Protein AF-A0A2V8NBS6-F1 (afdb_monomer)

Mean predicted aligned error: 16.45 Å

Sequence (210 aa):
MFTAIVREFLFSLNLETSTLIRLASQAAKQGSPLARQHFLIRKRGTYMRTLKVAALLFILCLLPSSVLANPDQQTNQASLHLVQKVYLEELGTSPEAARFRLLLEEKLTQKGFTVIDKPEKADAILSGALSVTPAGIYGGATDIGVTVQLKTPAGERVWSGNFAGQTYKIGLIASLKYTDAVEYRANDLAKRLRADWEKSARAAGVKINK

Radius of gyration: 29.84 Å; Cα contacts (8 Å, |Δi|>4): 230; chains: 1; bounding box: 49×70×74 Å

Nearest PDB structures (foldseek):
  4f54-assembly1_A  TM=5.173E-01  e=1.018E-03  Bacteroides thetaiotaomicron VPI-5482
  9fsm-assembly1_A  TM=4.252E-01  e=3.836E-03  Klebsiella pneumoniae
  8vep-assembly1_A  TM=4.407E-01  e=1.331E+00  Neisseria gonorrhoeae
  6rw9-assembly1_A  TM=3.889E-01  e=2.916E+00  Morganella morganii subsp. morganii
  7rcz-assembly1_B  TM=3.643E-01  e=5.660E+00  Clostridioides difficile R20291

Foldseek 3Di:
DVVVVVVVVVVVVVVVVVVVVVVVVVVVVPDDPVVVVVVVVVVPPVVVVVVVVVVVVVVVVPPPPPPPVPPDDLDALLCLLVFQEEEEDQQDDDPLSVVLSVLLCVLLVVLRHHYDPDLVPGQKYKYWHKDFDFPPPPTATQWIWIWIFIAGPVGHTNDIDTDTDGPDPPDPPSPPDPPRNSNVVSNVVSVVSSVSSVVSCVVVVHDDDD

Structure (mmCIF, N/CA/C/O backbone):
data_AF-A0A2V8NBS6-F1
#
_entry.id   AF-A0A2V8NBS6-F1
#
loop_
_atom_site.group_PDB
_atom_site.id
_atom_site.type_symbol
_atom_site.label_atom_id
_atom_site.label_alt_id
_atom_site.label_comp_id
_atom_site.label_asym_id
_atom_site.label_entity_id
_atom_site.label_seq_id
_atom_site.pdbx_PDB_ins_code
_atom_site.Cartn_x
_atom_site.Cartn_y
_atom_site.Cartn_z
_atom_site.occupancy
_atom_site.B_iso_or_equiv
_atom_site.auth_seq_id
_atom_site.auth_comp_id
_atom_site.auth_asym_id
_atom_site.auth_atom_id
_atom_site.pdbx_PDB_model_num
ATOM 1 N N . MET A 1 1 ? 6.455 29.972 -8.608 1.00 50.44 1 MET A N 1
ATOM 2 C CA . MET A 1 1 ? 7.302 29.379 -9.671 1.00 50.44 1 MET A CA 1
ATOM 3 C C . MET A 1 1 ? 7.034 30.003 -11.045 1.00 50.44 1 MET A C 1
ATOM 5 O O . MET A 1 1 ? 7.990 30.339 -11.726 1.00 50.44 1 MET A O 1
ATOM 9 N N . PHE A 1 2 ? 5.773 30.265 -11.418 1.00 37.31 2 PHE A N 1
ATOM 10 C CA . PHE A 1 2 ? 5.403 30.933 -12.683 1.00 37.31 2 PHE A CA 1
ATOM 11 C C . PHE A 1 2 ? 6.014 32.337 -12.889 1.00 37.31 2 PHE A C 1
ATOM 13 O O . PHE A 1 2 ? 6.364 32.708 -14.003 1.00 37.31 2 PHE A O 1
ATOM 20 N N . THR A 1 3 ? 6.221 33.105 -11.817 1.00 47.66 3 THR A N 1
ATOM 21 C CA . THR A 1 3 ? 6.798 34.461 -11.875 1.00 47.66 3 THR A CA 1
ATOM 22 C C . THR A 1 3 ? 8.278 34.500 -12.267 1.00 47.66 3 THR A C 1
ATOM 24 O O . THR A 1 3 ? 8.725 35.490 -12.838 1.00 47.66 3 THR A O 1
ATOM 27 N N . ALA A 1 4 ? 9.038 33.431 -12.007 1.00 51.59 4 ALA A N 1
ATOM 28 C CA . ALA A 1 4 ? 10.454 33.362 -12.374 1.00 51.59 4 ALA A CA 1
ATOM 29 C C . ALA A 1 4 ? 10.636 33.107 -13.879 1.00 51.59 4 ALA A C 1
ATOM 31 O O . ALA A 1 4 ? 11.441 33.773 -14.524 1.00 51.59 4 ALA A O 1
ATOM 32 N N . ILE A 1 5 ? 9.814 32.220 -14.449 1.00 53.47 5 ILE A N 1
ATOM 33 C CA . ILE A 1 5 ? 9.867 31.850 -15.872 1.00 53.47 5 ILE A CA 1
ATOM 34 C C . ILE A 1 5 ? 9.447 33.032 -16.758 1.00 53.47 5 ILE A C 1
ATOM 36 O O . ILE A 1 5 ? 10.097 33.323 -17.758 1.00 53.47 5 ILE A O 1
ATOM 40 N N . VAL A 1 6 ? 8.414 33.783 -16.357 1.00 52.94 6 VAL A N 1
ATOM 41 C CA . VAL A 1 6 ? 7.978 34.985 -17.092 1.00 52.94 6 VAL A CA 1
ATOM 42 C C . VAL A 1 6 ? 9.045 36.086 -17.049 1.00 52.94 6 VAL A C 1
ATOM 44 O O . VAL A 1 6 ? 9.247 36.786 -18.040 1.00 52.94 6 VAL A O 1
ATOM 47 N N . ARG A 1 7 ? 9.775 36.220 -15.933 1.00 56.38 7 ARG A N 1
ATOM 48 C CA . ARG A 1 7 ? 10.846 37.215 -15.798 1.00 56.38 7 ARG A CA 1
ATOM 49 C C . ARG A 1 7 ? 12.048 36.889 -16.684 1.00 56.38 7 ARG A C 1
ATOM 51 O O . ARG A 1 7 ? 12.572 37.802 -17.313 1.00 56.38 7 ARG A O 1
ATOM 58 N N . GLU A 1 8 ? 12.451 35.622 -16.777 1.00 53.06 8 GLU A N 1
ATOM 59 C CA . GLU A 1 8 ? 13.535 35.220 -17.684 1.00 53.06 8 GLU A CA 1
ATOM 60 C C . GLU A 1 8 ? 13.149 35.362 -19.157 1.00 53.06 8 GLU A C 1
ATOM 62 O O . GLU A 1 8 ? 13.945 35.860 -19.953 1.00 53.06 8 GLU A O 1
ATOM 67 N N . PHE A 1 9 ? 11.909 35.026 -19.518 1.00 54.88 9 PHE A N 1
ATOM 68 C CA . PHE A 1 9 ? 11.444 35.163 -20.897 1.00 54.88 9 PHE A CA 1
ATOM 69 C C . PHE A 1 9 ? 11.385 36.635 -21.342 1.00 54.88 9 PHE A C 1
ATOM 71 O O . PHE A 1 9 ? 11.829 36.982 -22.437 1.00 54.88 9 PHE A O 1
ATOM 78 N N . LEU A 1 10 ? 10.919 37.531 -20.461 1.00 52.62 10 LEU A N 1
ATOM 79 C CA . LEU A 1 10 ? 10.930 38.977 -20.710 1.00 52.62 10 LEU A CA 1
ATOM 80 C C . LEU A 1 10 ? 12.351 39.557 -20.757 1.00 52.62 10 LEU A C 1
ATOM 82 O O . LEU A 1 10 ? 12.602 40.486 -21.523 1.00 52.62 10 LEU A O 1
ATOM 86 N N . PHE A 1 11 ? 13.289 39.011 -19.978 1.00 57.34 11 PHE A N 1
ATOM 87 C CA . PHE A 1 11 ? 14.689 39.439 -20.009 1.00 57.34 11 PHE A CA 1
ATOM 88 C C . PHE A 1 11 ? 15.381 39.016 -21.314 1.00 57.34 11 PHE A C 1
ATOM 90 O O . PHE A 1 11 ? 16.085 39.820 -21.923 1.00 57.34 11 PHE A O 1
ATOM 97 N N . SER A 1 12 ? 15.109 37.798 -21.793 1.00 50.69 12 SER A N 1
ATOM 98 C CA . SER A 1 12 ? 15.654 37.271 -23.049 1.00 50.69 12 SER A CA 1
ATOM 99 C C . SER A 1 12 ? 15.164 38.062 -24.276 1.00 50.69 12 SER A C 1
ATOM 101 O O . SER A 1 12 ? 15.966 38.480 -25.112 1.00 50.69 12 SER A O 1
ATOM 103 N N . LEU A 1 13 ? 13.873 38.420 -24.318 1.00 51.25 13 LEU A N 1
ATOM 104 C CA . LEU A 1 13 ? 13.296 39.263 -25.380 1.00 51.25 13 LEU A CA 1
ATOM 105 C C . LEU A 1 13 ? 13.883 40.690 -25.425 1.00 51.25 13 LEU A C 1
ATOM 107 O O . LEU A 1 13 ? 13.990 41.300 -26.495 1.00 51.25 13 LEU A O 1
ATOM 111 N N . ASN A 1 14 ? 14.281 41.239 -24.275 1.00 49.88 14 ASN A N 1
ATOM 112 C CA . ASN A 1 14 ? 14.877 42.577 -24.193 1.00 49.88 14 ASN A CA 1
ATOM 113 C C . ASN A 1 14 ? 16.347 42.599 -24.677 1.00 49.88 14 ASN A C 1
ATOM 115 O O . ASN A 1 14 ? 16.845 43.610 -25.176 1.00 49.88 14 ASN A O 1
ATOM 119 N N . LEU A 1 15 ? 17.049 41.465 -24.580 1.00 51.81 15 LEU A N 1
ATOM 120 C CA . LEU A 1 15 ? 18.432 41.311 -25.047 1.00 51.81 15 LEU A CA 1
ATOM 121 C C . LEU A 1 15 ? 18.536 41.175 -26.577 1.00 51.81 15 LEU A C 1
ATOM 123 O O . LEU A 1 15 ? 19.420 41.789 -27.185 1.00 51.81 15 LEU A O 1
ATOM 127 N N . GLU A 1 16 ? 17.615 40.449 -27.216 1.00 53.03 16 GLU A N 1
ATOM 128 C CA . GLU A 1 16 ? 17.590 40.307 -28.684 1.00 53.03 16 GLU A CA 1
ATOM 129 C C . GLU A 1 16 ? 17.205 41.614 -29.395 1.00 53.03 16 GLU A C 1
ATOM 131 O O . GLU A 1 16 ? 17.744 41.963 -30.448 1.00 53.03 16 GLU A O 1
ATOM 136 N N . THR A 1 17 ? 16.311 42.402 -28.797 1.00 53.53 17 THR A N 1
ATOM 137 C CA . THR A 1 17 ? 15.903 43.695 -29.365 1.00 53.53 17 THR A CA 1
ATOM 138 C C . THR A 1 17 ? 17.026 44.735 -29.299 1.00 53.53 17 THR A C 1
ATOM 140 O O . THR A 1 17 ? 17.233 45.478 -30.259 1.00 53.53 17 THR A O 1
ATOM 143 N N . SER A 1 18 ? 17.824 44.739 -28.228 1.00 55.28 18 SER A N 1
ATOM 144 C CA . SER A 1 18 ? 18.987 45.628 -28.064 1.00 55.28 18 SER A CA 1
ATOM 145 C C . SER A 1 18 ? 20.100 45.372 -29.095 1.00 55.28 18 SER A C 1
ATOM 147 O O . SER A 1 18 ? 20.674 46.312 -29.659 1.00 55.28 18 SER A O 1
ATOM 149 N N . THR A 1 19 ? 20.379 44.104 -29.405 1.00 57.97 19 THR A N 1
ATOM 150 C CA . THR A 1 19 ? 21.424 43.715 -30.371 1.00 57.97 19 THR A CA 1
ATOM 151 C C . THR A 1 19 ? 21.016 44.006 -31.814 1.00 57.97 19 THR A C 1
ATOM 153 O O . THR A 1 19 ? 21.819 44.551 -32.577 1.00 57.97 19 THR A O 1
ATOM 156 N N . LEU A 1 20 ? 19.751 43.769 -32.174 1.00 56.09 20 LEU A N 1
ATOM 157 C CA . LEU A 1 20 ? 19.222 44.118 -33.496 1.00 56.09 20 LEU A CA 1
ATOM 158 C C . LEU A 1 20 ? 19.184 45.637 -33.741 1.00 56.09 20 LEU A C 1
ATOM 160 O O . LEU A 1 20 ? 19.457 46.086 -34.856 1.00 56.09 20 LEU A O 1
ATOM 164 N N . ILE A 1 21 ? 18.927 46.445 -32.706 1.00 61.03 21 ILE A N 1
ATOM 165 C CA . ILE A 1 21 ? 18.972 47.915 -32.805 1.00 61.03 21 ILE A CA 1
ATOM 166 C C . ILE A 1 21 ? 20.412 48.416 -32.998 1.00 61.03 21 ILE A C 1
ATOM 168 O O . ILE A 1 21 ? 20.642 49.325 -33.801 1.00 61.03 21 ILE A O 1
ATOM 172 N N . ARG A 1 22 ? 21.400 47.814 -32.320 1.00 61.47 22 ARG A N 1
ATOM 173 C CA . ARG A 1 22 ? 22.818 48.185 -32.486 1.00 61.47 22 ARG A CA 1
ATOM 174 C C . ARG A 1 22 ? 23.356 47.829 -33.873 1.00 61.47 22 ARG A C 1
ATOM 176 O O . ARG A 1 22 ? 24.010 48.673 -34.482 1.00 61.47 22 ARG A O 1
ATOM 183 N N . LEU A 1 23 ? 23.006 46.660 -34.412 1.00 58.22 23 LEU A N 1
ATOM 184 C CA . LEU A 1 23 ? 23.399 46.253 -35.768 1.00 58.22 23 LEU A CA 1
ATOM 185 C C . LEU A 1 23 ? 22.739 47.122 -36.854 1.00 58.22 23 LEU A C 1
ATOM 187 O O . LEU A 1 23 ? 23.404 47.532 -37.806 1.00 58.22 23 LEU A O 1
ATOM 191 N N . ALA A 1 24 ? 21.466 47.494 -36.684 1.00 57.56 24 ALA A N 1
ATOM 192 C CA . ALA A 1 24 ? 20.777 48.395 -37.611 1.00 57.56 24 ALA A CA 1
ATOM 193 C C . ALA A 1 24 ? 21.323 49.839 -37.565 1.00 57.56 24 ALA A C 1
ATOM 195 O O . ALA A 1 24 ? 21.396 50.509 -38.596 1.00 57.56 24 ALA A O 1
ATOM 196 N N . SER A 1 25 ? 21.752 50.311 -36.388 1.00 61.91 25 SER A N 1
ATOM 197 C CA . SER A 1 25 ? 22.396 51.623 -36.208 1.00 61.91 25 SER A CA 1
ATOM 198 C C . SER A 1 25 ? 23.781 51.691 -36.866 1.00 61.91 25 SER A C 1
ATOM 200 O O . SER A 1 25 ? 24.144 52.710 -37.459 1.00 61.91 25 SER A O 1
ATOM 202 N N . GLN A 1 26 ? 24.537 50.588 -36.838 1.00 60.69 26 GLN A N 1
ATOM 203 C CA . GLN A 1 26 ? 25.851 50.498 -37.480 1.00 60.69 26 GLN A CA 1
ATOM 204 C C . GLN A 1 26 ? 25.753 50.478 -39.014 1.00 60.69 26 GLN A C 1
ATOM 206 O O . GLN A 1 26 ? 26.532 51.158 -39.680 1.00 60.69 26 GLN A O 1
ATOM 211 N N . ALA A 1 27 ? 24.745 49.799 -39.572 1.00 55.88 27 ALA A N 1
ATOM 212 C CA . ALA A 1 27 ? 24.491 49.775 -41.014 1.00 55.88 27 ALA A CA 1
ATOM 213 C C . ALA A 1 27 ? 24.004 51.130 -41.575 1.00 55.88 27 ALA A C 1
ATOM 215 O O . ALA A 1 27 ? 24.273 51.455 -42.727 1.00 55.88 27 ALA A O 1
ATOM 216 N N . ALA A 1 28 ? 23.337 51.965 -40.768 1.00 56.31 28 ALA A N 1
ATOM 217 C CA . ALA A 1 28 ? 22.847 53.280 -41.198 1.00 56.31 28 ALA A CA 1
ATOM 218 C C . ALA A 1 28 ? 23.945 54.362 -41.312 1.00 56.31 28 ALA A C 1
ATOM 220 O O . ALA A 1 28 ? 23.705 55.406 -41.925 1.00 56.31 28 ALA A O 1
ATOM 221 N N . LYS A 1 29 ? 25.137 54.129 -40.737 1.00 58.22 29 LYS A N 1
ATOM 222 C CA . LYS A 1 29 ? 26.298 55.035 -40.832 1.00 58.22 29 LYS A CA 1
ATOM 223 C C . LYS A 1 29 ? 27.130 54.845 -42.105 1.00 58.22 29 LYS A C 1
ATOM 225 O O . LYS A 1 29 ? 27.891 55.744 -42.448 1.00 58.22 29 LYS A O 1
ATOM 230 N N . GLN A 1 30 ? 26.975 53.730 -42.821 1.00 58.09 30 GLN A N 1
ATOM 231 C CA . GLN A 1 30 ? 27.615 53.504 -44.120 1.00 58.09 30 GLN A CA 1
ATOM 232 C C . GLN A 1 30 ? 26.590 53.747 -45.229 1.00 58.09 30 GLN A C 1
ATOM 234 O O . GLN A 1 30 ? 25.713 52.935 -45.509 1.00 58.09 30 GLN A O 1
ATOM 239 N N . GLY A 1 31 ? 26.650 54.951 -45.792 1.00 56.19 31 GLY A N 1
ATOM 240 C CA . GLY A 1 31 ? 25.662 55.466 -46.724 1.00 56.19 31 GLY A CA 1
ATOM 241 C C . GLY A 1 31 ? 25.557 54.668 -48.023 1.00 56.19 31 GLY A C 1
ATOM 242 O O . GLY A 1 31 ? 26.515 54.541 -48.775 1.00 56.19 31 GLY A O 1
ATOM 243 N N . SER A 1 32 ? 24.329 54.269 -48.350 1.00 57.91 32 SER A N 1
ATOM 244 C CA . SER A 1 32 ? 23.838 54.342 -49.724 1.00 57.91 32 SER A CA 1
ATOM 245 C C . SER A 1 32 ? 22.407 54.913 -49.711 1.00 57.91 32 SER A C 1
ATOM 247 O O . SER A 1 32 ? 21.565 54.468 -48.923 1.00 57.91 32 SER A O 1
ATOM 249 N N . PRO A 1 33 ? 22.098 55.933 -50.533 1.00 56.72 33 PRO A N 1
ATOM 250 C CA . PRO A 1 33 ? 20.781 56.582 -50.551 1.00 56.72 33 PRO A CA 1
ATOM 251 C C . PRO A 1 33 ? 19.648 55.650 -51.022 1.00 56.72 33 PRO A C 1
ATOM 253 O O . PRO A 1 33 ? 18.485 55.891 -50.703 1.00 56.72 33 PRO A O 1
ATOM 256 N N . LEU A 1 34 ? 19.985 54.538 -51.685 1.00 53.38 34 LEU A N 1
ATOM 257 C CA . LEU A 1 34 ? 19.046 53.507 -52.142 1.00 53.38 34 LEU A CA 1
ATOM 258 C C . LEU A 1 34 ? 18.542 52.588 -51.009 1.00 53.38 34 LEU A C 1
ATOM 260 O O . LEU A 1 34 ? 17.417 52.095 -51.072 1.00 53.38 34 LEU A O 1
ATOM 264 N N . ALA A 1 35 ? 19.302 52.421 -49.919 1.00 52.53 35 ALA A N 1
ATOM 265 C CA . ALA A 1 35 ? 18.889 51.602 -48.773 1.00 52.53 35 ALA A CA 1
ATOM 266 C C . ALA A 1 35 ? 17.859 52.295 -47.855 1.00 52.53 35 ALA A C 1
ATOM 268 O O . ALA A 1 35 ? 17.144 51.634 -47.098 1.00 52.53 35 ALA A O 1
ATOM 269 N N . ARG A 1 36 ? 17.733 53.630 -47.931 1.00 51.88 36 ARG A N 1
ATOM 270 C CA . ARG A 1 36 ? 16.794 54.400 -47.093 1.00 51.88 36 ARG A CA 1
ATOM 271 C C . ARG A 1 36 ? 15.327 54.226 -47.500 1.00 51.88 36 ARG A C 1
ATOM 273 O O . ARG A 1 36 ? 14.468 54.262 -46.621 1.00 51.88 36 ARG A O 1
ATOM 280 N N . GLN A 1 37 ? 15.018 53.994 -48.779 1.00 51.62 37 GLN A N 1
ATOM 281 C CA . GLN A 1 37 ? 13.622 53.849 -49.224 1.00 51.62 37 GLN A CA 1
ATOM 282 C C . GLN A 1 37 ? 13.010 52.482 -48.874 1.00 51.62 37 GLN A C 1
ATOM 284 O O . GLN A 1 37 ? 11.842 52.419 -48.487 1.00 51.62 37 GLN A O 1
ATOM 289 N N . HIS A 1 38 ? 13.793 51.398 -48.882 1.00 48.91 38 HIS A N 1
ATOM 290 C CA . HIS A 1 38 ? 13.295 50.065 -48.506 1.00 48.91 38 HIS A CA 1
ATOM 291 C C . HIS A 1 38 ? 13.009 49.905 -47.001 1.00 48.91 38 HIS A C 1
ATOM 293 O O . HIS A 1 38 ? 12.218 49.045 -46.607 1.00 48.91 38 HIS A O 1
ATOM 299 N N . PHE A 1 39 ? 13.600 50.743 -46.142 1.00 51.59 39 PHE A N 1
ATOM 300 C CA . PHE A 1 39 ? 13.412 50.645 -44.692 1.00 51.59 39 PHE A CA 1
ATOM 301 C C . PHE A 1 39 ? 12.053 51.185 -44.210 1.00 51.59 39 PHE A C 1
ATOM 303 O O . PHE A 1 39 ? 11.496 50.679 -43.235 1.00 51.59 39 PHE A O 1
ATOM 310 N N . LEU A 1 40 ? 11.471 52.173 -44.897 1.00 48.09 40 LEU A N 1
ATOM 311 C CA . LEU A 1 40 ? 10.204 52.780 -44.464 1.00 48.09 40 LEU A CA 1
ATOM 312 C C . LEU A 1 40 ? 8.967 51.950 -44.848 1.00 48.09 40 LEU A C 1
ATOM 314 O O . LEU A 1 40 ? 7.967 51.987 -44.132 1.00 48.09 40 LEU A O 1
ATOM 318 N N . ILE A 1 41 ? 9.044 51.126 -45.898 1.00 50.41 41 ILE A N 1
ATOM 319 C CA . ILE A 1 41 ? 7.925 50.271 -46.340 1.00 50.41 41 ILE A CA 1
ATOM 320 C C . ILE A 1 41 ? 7.720 49.068 -45.397 1.00 50.41 41 ILE A C 1
ATOM 322 O O . ILE A 1 41 ? 6.595 48.608 -45.199 1.00 50.41 41 ILE A O 1
ATOM 326 N N . ARG A 1 42 ? 8.771 48.599 -44.710 1.00 46.19 42 ARG A N 1
ATOM 327 C CA . ARG A 1 42 ? 8.689 47.437 -43.802 1.00 46.19 42 ARG A CA 1
ATOM 328 C C . ARG A 1 42 ? 8.104 47.754 -42.416 1.00 46.19 42 ARG A C 1
ATOM 330 O O . ARG A 1 42 ? 7.843 46.835 -41.645 1.00 46.19 42 ARG A O 1
ATOM 337 N N . LYS A 1 43 ? 7.856 49.027 -42.080 1.00 45.12 43 LYS A N 1
ATOM 338 C CA . LYS A 1 43 ? 7.388 49.430 -40.736 1.00 45.12 43 LYS A CA 1
ATOM 339 C C . LYS A 1 43 ? 5.880 49.271 -40.494 1.00 45.12 43 LYS A C 1
ATOM 341 O O . LYS A 1 43 ? 5.464 49.269 -39.340 1.00 45.12 43 LYS A O 1
ATOM 346 N N . ARG A 1 44 ? 5.054 49.096 -41.536 1.00 47.31 44 ARG A N 1
ATOM 347 C CA . ARG A 1 44 ? 3.589 48.945 -41.382 1.00 47.31 44 ARG A CA 1
ATOM 348 C C . ARG A 1 44 ? 3.116 47.509 -41.116 1.00 47.31 44 ARG A C 1
ATOM 350 O O . ARG A 1 44 ? 2.066 47.330 -40.511 1.00 47.31 44 ARG A O 1
ATOM 357 N N . GLY A 1 45 ? 3.890 46.489 -41.494 1.00 45.69 45 GLY A N 1
ATOM 358 C CA . GLY A 1 45 ? 3.492 45.082 -41.317 1.00 45.69 45 GLY A CA 1
ATOM 359 C C . GLY A 1 45 ? 3.699 44.529 -39.901 1.00 45.69 45 GLY A C 1
ATOM 360 O O . GLY A 1 45 ? 2.972 43.636 -39.468 1.00 45.69 45 GLY A O 1
ATOM 361 N N . THR A 1 46 ? 4.672 45.060 -39.158 1.00 49.19 46 THR A N 1
ATOM 362 C CA . THR A 1 46 ? 5.042 44.535 -37.833 1.00 49.19 46 THR A CA 1
ATOM 363 C C . THR A 1 46 ? 4.085 45.009 -36.739 1.00 49.19 46 THR A C 1
ATOM 365 O O . THR A 1 46 ? 3.763 44.243 -35.835 1.00 49.19 46 THR A O 1
ATOM 368 N N . TYR A 1 47 ? 3.554 46.230 -36.868 1.00 51.56 47 TYR A N 1
ATOM 369 C CA . TYR A 1 47 ? 2.646 46.832 -35.883 1.00 51.56 47 TYR A CA 1
ATOM 370 C C . TYR A 1 47 ? 1.284 46.126 -35.807 1.00 51.56 47 TYR A C 1
ATOM 372 O O . TYR A 1 47 ? 0.709 45.988 -34.733 1.00 51.56 47 TYR A O 1
ATOM 380 N N . MET A 1 48 ? 0.774 45.608 -36.931 1.00 51.25 48 MET A N 1
ATOM 381 C CA . MET A 1 48 ? -0.487 44.852 -36.924 1.00 51.25 48 MET A CA 1
ATOM 382 C C . MET A 1 48 ? -0.326 43.435 -36.358 1.00 51.25 48 MET A C 1
ATOM 384 O O . MET A 1 48 ? -1.303 42.844 -35.903 1.00 51.25 48 MET A O 1
ATOM 388 N N . ARG A 1 49 ? 0.893 42.878 -36.363 1.00 53.78 49 ARG A N 1
ATOM 389 C CA . ARG A 1 49 ? 1.176 41.565 -35.763 1.00 53.78 49 ARG A CA 1
ATOM 390 C C . ARG A 1 49 ? 1.315 41.663 -34.248 1.00 53.78 49 ARG A C 1
ATOM 392 O O . ARG A 1 49 ? 0.760 40.825 -33.547 1.00 53.78 49 ARG A O 1
ATOM 399 N N . THR A 1 50 ? 1.965 42.709 -33.739 1.00 56.66 50 THR A N 1
ATOM 400 C CA . THR A 1 50 ? 2.086 42.932 -32.290 1.00 56.66 50 THR A CA 1
ATOM 401 C C . THR A 1 50 ? 0.742 43.268 -31.643 1.00 56.66 50 THR A C 1
ATOM 403 O O . THR A 1 50 ? 0.457 42.768 -30.557 1.00 56.66 50 THR A O 1
ATOM 406 N N . LEU A 1 51 ? -0.134 44.014 -32.332 1.00 58.34 51 LEU A N 1
ATOM 407 C CA . LEU A 1 51 ? -1.475 44.331 -31.825 1.00 58.34 51 LEU A CA 1
ATOM 408 C C . LEU A 1 51 ? -2.369 43.082 -31.694 1.00 58.34 51 LEU A C 1
ATOM 410 O O . LEU A 1 51 ? -3.083 42.934 -30.705 1.00 58.34 51 LEU A O 1
ATOM 414 N N . LYS A 1 52 ? -2.295 42.152 -32.660 1.00 59.66 52 LYS A N 1
ATOM 415 C CA . LYS A 1 52 ? -3.045 40.883 -32.616 1.00 59.66 52 LYS A CA 1
ATOM 416 C C . LYS A 1 52 ? -2.586 39.977 -31.471 1.00 59.66 52 LYS A C 1
ATOM 418 O O . LYS A 1 52 ? -3.425 39.370 -30.815 1.00 59.66 52 LYS A O 1
ATOM 423 N N . VAL A 1 53 ? -1.280 39.918 -31.201 1.00 65.00 53 VAL A N 1
ATOM 424 C CA . VAL A 1 53 ? -0.723 39.124 -30.090 1.00 65.00 53 VAL A CA 1
ATOM 425 C C . VAL A 1 53 ? -1.117 39.717 -28.733 1.00 65.00 53 VAL A C 1
ATOM 427 O O . VAL A 1 53 ? -1.518 38.976 -27.839 1.00 65.00 53 VAL A O 1
ATOM 430 N N . ALA A 1 54 ? -1.080 41.046 -28.591 1.00 66.75 54 ALA A N 1
ATOM 431 C CA . ALA A 1 54 ? -1.495 41.720 -27.360 1.00 66.75 54 ALA A CA 1
ATOM 432 C C . ALA A 1 54 ? -2.995 41.530 -27.063 1.00 66.75 54 ALA A C 1
ATOM 434 O O . ALA A 1 54 ? -3.363 41.259 -25.922 1.00 66.75 54 ALA A O 1
ATOM 435 N N . ALA A 1 55 ? -3.856 41.601 -28.085 1.00 68.56 55 ALA A N 1
ATOM 436 C CA . ALA A 1 55 ? -5.291 41.361 -27.930 1.00 68.56 55 ALA A CA 1
ATOM 437 C C . ALA A 1 55 ? -5.607 39.909 -27.524 1.00 68.56 55 ALA A C 1
ATOM 439 O O . ALA A 1 55 ? -6.475 39.678 -26.685 1.00 68.56 55 ALA A O 1
ATOM 440 N N . LEU A 1 56 ? -4.875 38.929 -28.066 1.00 67.50 56 LEU A N 1
ATOM 441 C CA . LEU A 1 56 ? -5.076 37.510 -27.755 1.00 67.50 56 LEU A CA 1
ATOM 442 C C . LEU A 1 56 ? -4.646 37.169 -26.316 1.00 67.50 56 LEU A C 1
ATOM 444 O O . LEU A 1 56 ? -5.338 36.421 -25.632 1.00 67.50 56 LEU A O 1
ATOM 448 N N . LEU A 1 57 ? -3.569 37.792 -25.820 1.00 64.50 57 LEU A N 1
ATOM 449 C CA . LEU A 1 57 ? -3.161 37.719 -24.410 1.00 64.50 57 LEU A CA 1
ATOM 450 C C . LEU A 1 57 ? -4.188 38.359 -23.467 1.00 64.50 57 LEU A C 1
ATOM 452 O O . LEU A 1 57 ? -4.454 37.816 -22.399 1.00 64.50 57 LEU A O 1
ATOM 456 N N . PHE A 1 58 ? -4.794 39.482 -23.861 1.00 66.19 58 PHE A N 1
ATOM 457 C CA . PHE A 1 58 ? -5.800 40.159 -23.039 1.00 66.19 58 PHE A CA 1
ATOM 458 C C . PHE A 1 58 ? -7.096 39.342 -22.912 1.00 66.19 58 PHE A C 1
ATOM 460 O O . PHE A 1 58 ? -7.670 39.266 -21.829 1.00 66.19 58 PHE A O 1
ATOM 467 N N . ILE A 1 59 ? -7.518 38.662 -23.986 1.00 65.31 59 ILE A N 1
ATOM 468 C CA . ILE A 1 59 ? -8.671 37.744 -23.966 1.00 65.31 59 ILE A CA 1
ATOM 469 C C . ILE A 1 59 ? -8.381 36.513 -23.089 1.00 65.31 59 ILE A C 1
ATOM 471 O O . ILE A 1 59 ? -9.265 36.063 -22.364 1.00 65.31 59 ILE A O 1
ATOM 475 N N . LEU A 1 60 ? -7.141 36.009 -23.080 1.00 61.03 60 LEU A N 1
ATOM 476 C CA . LEU A 1 60 ? -6.741 34.889 -22.219 1.00 61.03 60 LEU A CA 1
ATOM 477 C C . LEU A 1 60 ? -6.793 35.240 -20.718 1.00 61.03 60 LEU A C 1
ATOM 479 O O . LEU A 1 60 ? -7.059 34.368 -19.897 1.00 61.03 60 LEU A O 1
ATOM 483 N N . CYS A 1 61 ? -6.577 36.512 -20.361 1.00 60.53 61 CYS A N 1
ATOM 484 C CA . CYS A 1 61 ? -6.642 37.005 -18.979 1.00 60.53 61 CYS A CA 1
ATOM 485 C C . CYS A 1 61 ? -8.070 37.252 -18.465 1.00 60.53 61 CYS A C 1
ATOM 487 O O . CYS A 1 61 ? -8.253 37.409 -17.260 1.00 60.53 61 CYS A O 1
ATOM 489 N N . LEU A 1 62 ? -9.069 37.313 -19.353 1.00 56.78 62 LEU A N 1
ATOM 490 C CA . LEU A 1 62 ? -10.479 37.497 -18.985 1.00 56.78 62 LEU A CA 1
ATOM 491 C C . LEU A 1 62 ? -11.229 36.171 -18.813 1.00 56.78 62 LEU A C 1
ATOM 493 O O . LEU A 1 62 ? -12.406 36.184 -18.454 1.00 56.78 62 LEU A O 1
ATOM 497 N N . LEU A 1 63 ? -10.570 35.030 -19.043 1.00 59.59 63 LEU A N 1
ATOM 498 C CA . LEU A 1 63 ? -11.134 33.738 -18.678 1.00 59.59 63 LEU A CA 1
ATOM 499 C C . LEU A 1 63 ? -11.175 33.655 -17.145 1.00 59.59 63 LEU A C 1
ATOM 501 O O . LEU A 1 63 ? -10.123 33.743 -16.507 1.00 59.59 63 LEU A O 1
ATOM 505 N N . PRO A 1 64 ? -12.361 33.508 -16.533 1.00 57.66 64 PRO A N 1
ATOM 506 C CA . PRO A 1 64 ? -12.453 33.343 -15.096 1.00 57.66 64 PRO A CA 1
ATOM 507 C C . PRO A 1 64 ? -11.655 32.098 -14.699 1.00 57.66 64 PRO A C 1
ATOM 509 O O . PRO A 1 64 ? -11.903 31.003 -15.205 1.00 57.66 64 PRO A O 1
ATOM 512 N N . SER A 1 65 ? -10.700 32.263 -13.781 1.00 55.34 65 SER A N 1
ATOM 513 C CA . SER A 1 65 ? -9.928 31.193 -13.128 1.00 55.34 65 SER A CA 1
ATOM 514 C C . SER A 1 65 ? -10.811 30.330 -12.210 1.00 55.34 65 SER A C 1
ATOM 516 O O . SER A 1 65 ? -10.443 30.002 -11.086 1.00 55.34 65 SER A O 1
ATOM 518 N N . SER A 1 66 ? -12.020 30.005 -12.656 1.00 56.44 66 SER A N 1
ATOM 519 C CA . SER A 1 66 ? -13.085 29.373 -11.887 1.00 56.44 66 SER A CA 1
ATOM 520 C C . SER A 1 66 ? -13.194 27.895 -12.220 1.00 56.44 66 SER A C 1
ATOM 522 O O . SER A 1 66 ? -14.285 27.369 -12.371 1.00 56.44 66 SER A O 1
ATOM 524 N N . VAL A 1 67 ? -12.059 27.213 -12.315 1.00 56.06 67 VAL A N 1
ATOM 525 C CA . VAL A 1 67 ? -11.998 25.780 -12.028 1.00 56.06 67 VAL A CA 1
ATOM 526 C C . VAL A 1 67 ? -10.723 25.567 -11.230 1.00 56.06 67 VAL A C 1
ATOM 528 O O . VAL A 1 67 ? -9.750 24.966 -11.678 1.00 56.06 67 VAL A O 1
ATOM 531 N N . LEU A 1 68 ? -10.720 26.108 -10.011 1.00 51.88 68 LEU A N 1
ATOM 532 C CA . LEU A 1 68 ? -9.972 25.470 -8.945 1.00 51.88 68 LEU A CA 1
ATOM 533 C C . LEU A 1 68 ? -10.650 24.108 -8.783 1.00 51.88 68 LEU A C 1
ATOM 535 O O . LEU A 1 68 ? -11.671 23.998 -8.108 1.00 51.88 68 LEU A O 1
ATOM 539 N N . ALA A 1 69 ? -10.155 23.107 -9.515 1.00 50.69 69 ALA A N 1
ATOM 540 C CA . ALA A 1 69 ? -10.447 21.720 -9.224 1.00 50.69 69 ALA A CA 1
ATOM 541 C C . ALA A 1 69 ? -10.110 21.563 -7.746 1.00 50.69 69 ALA A C 1
ATOM 543 O O . ALA A 1 69 ? -8.943 21.635 -7.363 1.00 50.69 69 ALA A O 1
ATOM 544 N N . ASN A 1 70 ? -11.150 21.511 -6.920 1.00 48.25 70 ASN A N 1
ATOM 545 C CA . ASN A 1 70 ? -11.027 21.219 -5.511 1.00 48.25 70 ASN A CA 1
ATOM 546 C C . ASN A 1 70 ? -10.346 19.850 -5.495 1.00 48.25 70 ASN A C 1
ATOM 548 O O . ASN A 1 70 ? -10.968 18.913 -5.998 1.00 48.25 70 ASN A O 1
ATOM 552 N N . PRO A 1 71 ? -9.062 19.728 -5.102 1.00 55.97 71 PRO A N 1
ATOM 553 C CA . PRO A 1 71 ? -8.409 18.434 -5.118 1.00 55.97 71 PRO A CA 1
ATOM 554 C C . PRO A 1 71 ? -9.253 17.552 -4.216 1.00 55.97 71 PRO A C 1
ATOM 556 O O . PRO A 1 71 ? -9.394 17.843 -3.028 1.00 55.97 71 PRO A O 1
ATOM 559 N N . ASP A 1 72 ? -9.905 16.578 -4.846 1.00 47.97 72 ASP A N 1
ATOM 560 C CA . ASP A 1 72 ? -10.955 15.757 -4.280 1.00 47.97 72 ASP A CA 1
ATOM 561 C C . ASP A 1 72 ? -10.684 15.463 -2.816 1.00 47.97 72 ASP A C 1
ATOM 563 O O . ASP A 1 72 ? -9.783 14.690 -2.488 1.00 47.97 72 ASP A O 1
ATOM 567 N N . GLN A 1 73 ? -11.525 16.053 -1.967 1.00 49.47 73 GLN A N 1
ATOM 568 C CA . GLN A 1 73 ? -12.113 15.321 -0.866 1.00 49.47 73 GLN A CA 1
ATOM 569 C C . GLN A 1 73 ? -11.068 14.537 -0.062 1.00 49.47 73 GLN A C 1
ATOM 571 O O . GLN A 1 73 ? -10.926 13.312 -0.167 1.00 49.47 73 GLN A O 1
ATOM 576 N N . GLN A 1 74 ? -10.361 15.267 0.801 1.00 48.53 74 GLN A N 1
ATOM 577 C CA . GLN A 1 74 ? -9.785 14.729 2.031 1.00 48.53 74 GLN A CA 1
ATOM 578 C C . GLN A 1 74 ? -10.934 14.265 2.949 1.00 48.53 74 GLN A C 1
ATOM 580 O O . GLN A 1 74 ? -11.125 14.766 4.052 1.00 48.53 74 GLN A O 1
ATOM 585 N N . THR A 1 75 ? -11.765 13.351 2.450 1.00 51.56 75 THR A N 1
ATOM 586 C CA . THR A 1 75 ? -12.865 12.740 3.175 1.00 51.56 75 THR A CA 1
ATOM 587 C C . THR A 1 75 ? -12.221 11.805 4.182 1.00 51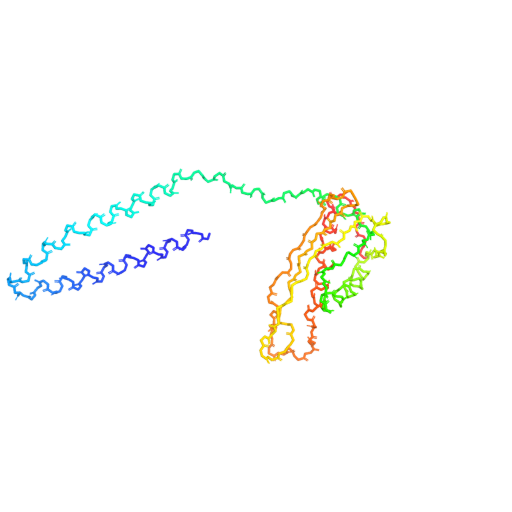.56 75 THR A C 1
ATOM 589 O O . THR A 1 75 ? -11.562 10.833 3.828 1.00 51.56 75 THR A O 1
ATOM 592 N N . ASN A 1 76 ? -12.322 12.182 5.452 1.00 58.62 76 ASN A N 1
ATOM 593 C CA . ASN A 1 76 ? -12.108 11.304 6.593 1.00 58.62 76 ASN A CA 1
ATOM 594 C C . ASN A 1 76 ? -10.749 10.587 6.688 1.00 58.62 76 ASN A C 1
ATOM 596 O O . ASN A 1 76 ? -10.671 9.457 7.159 1.00 58.62 76 ASN A O 1
ATOM 600 N N . GLN A 1 77 ? -9.635 11.302 6.467 1.00 61.66 77 GLN A N 1
ATOM 601 C CA . GLN A 1 77 ? -8.361 10.889 7.095 1.00 61.66 77 GLN A CA 1
ATOM 602 C C . GLN A 1 77 ? -8.492 10.730 8.624 1.00 61.66 77 GLN A C 1
ATOM 604 O O . GLN A 1 77 ? -7.679 10.049 9.251 1.00 61.66 77 GLN A O 1
ATOM 609 N N . ALA A 1 78 ? -9.518 11.341 9.228 1.00 64.44 78 ALA A N 1
ATOM 610 C CA . ALA A 1 78 ? -9.848 11.223 10.640 1.00 64.44 78 ALA A CA 1
ATOM 611 C C . ALA A 1 78 ? -10.090 9.774 11.098 1.00 64.44 78 ALA A C 1
ATOM 613 O O . ALA A 1 78 ? -9.840 9.495 12.262 1.00 64.44 78 ALA A O 1
ATOM 614 N N . SER A 1 79 ? -10.501 8.847 10.224 1.00 85.38 79 SER A N 1
ATOM 615 C CA . SER A 1 79 ? -10.829 7.462 10.605 1.00 85.38 79 SER A CA 1
ATOM 616 C C . SER A 1 79 ? -9.831 6.407 10.121 1.00 85.38 79 SER A C 1
ATOM 618 O O . SER A 1 79 ? -10.013 5.229 10.418 1.00 85.38 79 SER A O 1
ATOM 620 N N . LEU A 1 80 ? -8.745 6.786 9.434 1.00 93.12 80 LEU A N 1
ATOM 621 C CA . LEU A 1 80 ? -7.761 5.818 8.923 1.00 93.12 80 LEU A CA 1
ATOM 622 C C . LEU A 1 80 ? -7.166 4.931 10.031 1.00 93.12 80 LEU A C 1
ATOM 624 O O . LEU A 1 80 ? -6.893 3.757 9.798 1.00 93.12 80 LEU A O 1
ATOM 628 N N . HIS A 1 81 ? -7.006 5.466 11.243 1.00 93.94 81 HIS A N 1
ATOM 629 C CA . HIS A 1 81 ? -6.499 4.720 12.397 1.00 93.94 81 HIS A CA 1
ATOM 630 C C . HIS A 1 81 ? -7.398 3.560 12.864 1.00 93.94 81 HIS A C 1
ATOM 632 O O . HIS A 1 81 ? -6.936 2.684 13.594 1.00 93.94 81 HIS A O 1
ATOM 638 N N . LEU A 1 82 ? -8.671 3.543 12.456 1.00 94.25 82 LEU A N 1
ATOM 639 C CA . LEU A 1 82 ? -9.604 2.456 12.760 1.00 94.25 82 LEU A CA 1
ATOM 640 C C . LEU A 1 82 ? -9.373 1.230 11.873 1.00 94.25 82 LEU A C 1
ATOM 642 O O . LEU A 1 82 ? -9.795 0.135 12.231 1.00 94.25 82 LEU A O 1
ATOM 646 N N . VAL A 1 83 ? -8.683 1.389 10.739 1.00 95.12 83 VAL A N 1
ATOM 647 C CA . VAL A 1 83 ? -8.388 0.276 9.838 1.00 95.12 83 VAL A CA 1
ATOM 648 C C . VAL A 1 83 ? -7.281 -0.585 10.440 1.00 95.12 83 VAL A C 1
ATOM 650 O O . VAL A 1 83 ? -6.138 -0.137 10.568 1.00 95.12 83 VAL A O 1
ATOM 653 N N . GLN A 1 84 ? -7.607 -1.833 10.775 1.00 96.00 84 GLN A N 1
ATOM 654 C CA . GLN A 1 84 ? -6.633 -2.844 11.201 1.00 96.00 84 GLN A CA 1
ATOM 655 C C . GLN A 1 84 ? -6.610 -4.032 10.244 1.00 96.00 84 GLN A C 1
ATOM 657 O O . GLN A 1 84 ? -5.542 -4.575 9.951 1.00 96.00 84 GLN A O 1
ATOM 662 N N . LYS A 1 85 ? -7.786 -4.415 9.743 1.00 97.75 85 LYS A N 1
ATOM 663 C CA . LYS A 1 85 ? -7.992 -5.525 8.822 1.00 97.75 85 LYS A CA 1
ATOM 664 C C . LYS A 1 85 ? -8.145 -5.014 7.399 1.00 97.75 85 LYS A C 1
ATOM 666 O O . LYS A 1 85 ? -9.078 -4.270 7.102 1.00 97.75 85 LYS A O 1
ATOM 671 N N . VAL A 1 86 ? -7.252 -5.440 6.516 1.00 97.75 86 VAL A N 1
ATOM 672 C CA . VAL A 1 86 ? -7.216 -4.997 5.122 1.00 97.75 86 VAL A CA 1
ATOM 673 C C . VAL A 1 86 ? -7.436 -6.190 4.201 1.00 97.75 86 VAL A C 1
ATOM 675 O O . VAL A 1 86 ? -6.733 -7.190 4.298 1.00 97.75 86 VAL A O 1
ATOM 678 N N . TYR A 1 87 ? -8.397 -6.085 3.291 1.00 97.94 87 TYR A N 1
ATOM 679 C CA . TYR A 1 87 ? -8.503 -6.991 2.150 1.00 97.94 87 TYR A CA 1
ATOM 680 C C . TYR A 1 87 ? -7.712 -6.408 0.978 1.00 97.94 87 TYR A C 1
ATOM 682 O O . TYR A 1 87 ? -7.858 -5.226 0.661 1.00 97.94 87 TYR A O 1
ATOM 690 N N . LEU A 1 88 ? -6.869 -7.225 0.347 1.00 97.62 88 LEU A N 1
ATOM 691 C CA . LEU A 1 88 ? -6.110 -6.847 -0.845 1.00 97.62 88 LEU A CA 1
ATOM 692 C C . LEU A 1 88 ? -6.867 -7.301 -2.094 1.00 97.62 88 LEU A C 1
ATOM 694 O O . LEU A 1 88 ? -6.944 -8.499 -2.375 1.00 97.62 88 LEU A O 1
ATOM 698 N N . GLU A 1 89 ? -7.395 -6.342 -2.851 1.00 96.44 89 GLU A N 1
ATOM 699 C CA . GLU A 1 89 ? -7.940 -6.611 -4.179 1.00 96.44 89 GLU A CA 1
ATOM 700 C C . GLU A 1 89 ? -6.804 -6.873 -5.185 1.00 96.44 89 GLU A C 1
ATOM 702 O O . GLU A 1 89 ? -5.629 -6.583 -4.940 1.00 96.44 89 GLU A O 1
ATOM 707 N N . GLU A 1 90 ? -7.143 -7.463 -6.326 1.00 94.94 90 GLU A N 1
ATOM 708 C CA . GLU A 1 90 ? -6.202 -7.645 -7.423 1.00 94.94 90 GLU A CA 1
ATOM 709 C C . GLU A 1 90 ? -5.765 -6.284 -7.992 1.00 94.94 90 GLU A C 1
ATOM 711 O O . GLU A 1 90 ? -6.588 -5.442 -8.341 1.00 94.94 90 GLU A O 1
ATOM 716 N N . LEU A 1 91 ? -4.449 -6.061 -8.067 1.00 94.50 91 LEU A N 1
ATOM 717 C CA . LEU A 1 91 ? -3.852 -4.785 -8.492 1.00 94.50 91 LEU A CA 1
ATOM 718 C C . LEU A 1 91 ? -3.441 -4.782 -9.974 1.00 94.50 91 LEU A C 1
ATOM 720 O O . LEU A 1 91 ? -2.753 -3.870 -10.432 1.00 94.50 91 LEU A O 1
ATOM 724 N N . GLY A 1 92 ? -3.822 -5.819 -10.717 1.00 93.44 92 GLY A N 1
ATOM 725 C CA . GLY A 1 92 ? -3.483 -6.026 -12.121 1.00 93.44 92 GLY A CA 1
ATOM 726 C C . GLY A 1 92 ? -3.273 -7.504 -12.440 1.00 93.44 92 GLY A C 1
ATOM 727 O O . GLY A 1 92 ? -3.049 -8.312 -11.546 1.00 93.44 92 GLY A O 1
ATOM 728 N N . THR A 1 93 ? -3.303 -7.838 -13.729 1.00 93.31 93 THR A N 1
ATOM 729 C CA . THR A 1 93 ? -3.228 -9.222 -14.226 1.00 93.31 93 THR A CA 1
ATOM 730 C C . THR A 1 93 ? -1.811 -9.660 -14.612 1.00 93.31 93 THR A C 1
ATOM 732 O O . THR A 1 93 ? -1.624 -10.762 -15.127 1.00 93.31 93 THR A O 1
ATOM 735 N N . SER A 1 94 ? -0.802 -8.798 -14.445 1.00 91.44 94 SER A N 1
ATOM 736 C CA . SER A 1 94 ? 0.577 -9.135 -14.809 1.00 91.44 94 SER A CA 1
ATOM 737 C C . SER A 1 94 ? 1.243 -10.031 -13.752 1.00 91.44 94 SER A C 1
ATOM 739 O O . SER A 1 94 ? 0.889 -9.964 -12.569 1.00 91.44 94 SER A O 1
ATOM 741 N N . PRO A 1 95 ? 2.254 -10.838 -14.126 1.00 91.44 95 PRO A N 1
ATOM 742 C CA . PRO A 1 95 ? 3.041 -11.610 -13.160 1.00 91.44 95 PRO A CA 1
ATOM 743 C C . PRO A 1 95 ? 3.663 -10.734 -12.061 1.00 91.44 95 PRO A C 1
ATOM 745 O O . PRO A 1 95 ? 3.718 -11.124 -10.893 1.00 91.44 95 PRO A O 1
ATOM 748 N N . GLU A 1 96 ? 4.089 -9.519 -12.411 1.00 91.56 96 GLU A N 1
ATOM 749 C CA . GLU A 1 96 ? 4.617 -8.537 -11.466 1.00 91.56 96 GLU A CA 1
ATOM 750 C C . GLU A 1 96 ? 3.546 -8.038 -10.495 1.00 91.56 96 GLU A C 1
ATOM 752 O O . GLU A 1 96 ? 3.868 -7.809 -9.333 1.00 91.56 96 GLU A O 1
ATOM 757 N N . ALA A 1 97 ? 2.287 -7.904 -10.926 1.00 93.88 97 ALA A N 1
ATOM 758 C CA . ALA A 1 97 ? 1.175 -7.519 -10.058 1.00 93.88 97 ALA A CA 1
ATOM 759 C C . ALA A 1 97 ? 0.844 -8.612 -9.034 1.00 93.88 97 ALA A C 1
ATOM 761 O O . ALA A 1 97 ? 0.693 -8.312 -7.848 1.00 93.88 97 ALA A O 1
ATOM 762 N N . ALA A 1 98 ? 0.832 -9.882 -9.452 1.00 94.69 98 ALA A N 1
ATOM 763 C CA . ALA A 1 98 ? 0.671 -11.011 -8.535 1.00 94.69 98 ALA A CA 1
ATOM 764 C C . ALA A 1 98 ? 1.813 -11.067 -7.505 1.00 94.69 98 ALA A C 1
ATOM 766 O O . ALA A 1 98 ? 1.579 -11.192 -6.301 1.00 94.69 98 ALA A O 1
ATOM 767 N N . ARG A 1 99 ? 3.059 -10.890 -7.962 1.00 94.75 99 ARG A N 1
ATOM 768 C CA . ARG A 1 99 ? 4.235 -10.832 -7.085 1.00 94.75 99 ARG A CA 1
ATOM 769 C C . ARG A 1 99 ? 4.201 -9.628 -6.141 1.00 94.75 99 ARG A C 1
ATOM 771 O O . ARG A 1 99 ? 4.519 -9.767 -4.963 1.00 94.75 99 ARG A O 1
ATOM 778 N N . PHE A 1 100 ? 3.792 -8.462 -6.637 1.00 95.00 100 PHE A N 1
ATOM 779 C CA . PHE A 1 100 ? 3.620 -7.252 -5.839 1.00 95.00 100 PHE A CA 1
ATOM 780 C C . PHE A 1 100 ? 2.596 -7.457 -4.725 1.00 95.00 100 PHE A C 1
ATOM 782 O O . PHE A 1 100 ? 2.853 -7.047 -3.598 1.00 95.00 100 PHE A O 1
ATOM 789 N N . ARG A 1 101 ? 1.471 -8.124 -5.009 1.00 96.44 101 ARG A N 1
ATOM 790 C CA . ARG A 1 101 ? 0.440 -8.432 -4.011 1.00 96.44 101 ARG A CA 1
ATOM 791 C C . ARG A 1 101 ? 0.990 -9.276 -2.861 1.00 96.44 101 ARG A C 1
ATOM 793 O O . ARG A 1 101 ? 0.786 -8.902 -1.712 1.00 96.44 101 ARG A O 1
ATOM 800 N N . LEU A 1 102 ? 1.719 -10.353 -3.161 1.00 96.38 102 LEU A N 1
ATOM 801 C CA . LEU A 1 102 ? 2.324 -11.220 -2.138 1.00 96.38 102 LEU A CA 1
ATOM 802 C C . LEU A 1 102 ? 3.332 -10.459 -1.265 1.00 96.38 102 LEU A C 1
ATOM 804 O O . LEU A 1 102 ? 3.318 -10.565 -0.042 1.00 96.38 102 LEU A O 1
ATOM 808 N N . LEU A 1 103 ? 4.185 -9.644 -1.892 1.00 96.56 103 LEU A N 1
ATOM 809 C CA . LEU A 1 103 ? 5.145 -8.812 -1.167 1.00 96.56 103 LEU A CA 1
ATOM 810 C C . LEU A 1 103 ? 4.434 -7.758 -0.318 1.00 96.56 103 LEU A C 1
ATOM 812 O O . LEU A 1 103 ? 4.831 -7.501 0.816 1.00 96.56 103 LEU A O 1
ATOM 816 N N . LEU A 1 104 ? 3.380 -7.140 -0.848 1.00 97.25 104 LEU A N 1
ATOM 817 C CA . LEU A 1 104 ? 2.616 -6.134 -0.128 1.00 97.25 104 LEU A CA 1
ATOM 818 C C . LEU A 1 104 ? 1.909 -6.732 1.089 1.00 97.25 104 LEU A C 1
ATOM 820 O O . LEU A 1 104 ? 1.927 -6.110 2.147 1.00 97.25 104 LEU A O 1
ATOM 824 N N . GLU A 1 105 ? 1.341 -7.928 0.965 1.00 97.69 105 GLU A N 1
ATOM 825 C CA . GLU A 1 105 ? 0.765 -8.671 2.085 1.00 97.69 105 GLU A CA 1
ATOM 826 C C . GLU A 1 105 ? 1.785 -8.858 3.214 1.00 97.69 105 GLU A C 1
ATOM 828 O O . GLU A 1 105 ? 1.552 -8.411 4.340 1.00 97.69 105 GLU A O 1
ATOM 833 N N . GLU A 1 106 ? 2.968 -9.386 2.886 1.00 97.50 106 GLU A N 1
ATOM 834 C CA . GLU A 1 106 ? 4.069 -9.559 3.836 1.00 97.50 106 GLU A CA 1
ATOM 835 C C . GLU A 1 106 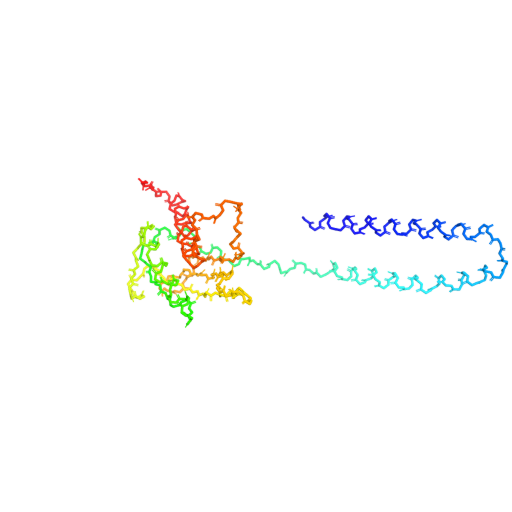? 4.457 -8.227 4.504 1.00 97.50 106 GLU A C 1
ATOM 837 O O . GLU A 1 106 ? 4.555 -8.137 5.734 1.00 97.50 106 GLU A O 1
ATOM 842 N N . LYS A 1 107 ? 4.651 -7.158 3.713 1.00 97.44 107 LYS A N 1
ATOM 843 C CA . LYS A 1 107 ? 5.055 -5.849 4.249 1.00 97.44 107 LYS A CA 1
ATOM 844 C C . LYS A 1 107 ? 3.955 -5.209 5.098 1.00 97.44 107 LYS A C 1
ATOM 846 O O . LYS A 1 107 ? 4.280 -4.557 6.088 1.00 97.44 107 LYS A O 1
ATOM 851 N N . LEU A 1 108 ? 2.675 -5.385 4.771 1.00 97.69 108 LEU A N 1
ATOM 852 C CA . LEU A 1 108 ? 1.560 -4.887 5.583 1.00 97.69 108 LEU A CA 1
ATOM 853 C C . LEU A 1 108 ? 1.487 -5.606 6.931 1.00 97.69 108 LEU A C 1
ATOM 855 O O . LEU A 1 108 ? 1.368 -4.940 7.963 1.00 97.69 108 LEU A O 1
ATOM 859 N N . THR A 1 109 ? 1.652 -6.930 6.945 1.00 97.31 109 THR A N 1
ATOM 860 C CA . THR A 1 109 ? 1.728 -7.708 8.189 1.00 97.31 109 THR A CA 1
ATOM 861 C C . THR A 1 109 ? 2.907 -7.270 9.055 1.00 97.31 109 THR A C 1
ATOM 863 O O . THR A 1 109 ? 2.735 -7.025 10.249 1.00 97.31 109 THR A O 1
ATOM 866 N N . GLN A 1 110 ? 4.080 -7.027 8.461 1.00 97.00 110 GLN A N 1
ATOM 867 C CA . GLN A 1 110 ? 5.239 -6.461 9.170 1.00 97.00 110 GLN A CA 1
ATOM 868 C C . GLN A 1 110 ? 4.986 -5.056 9.746 1.00 97.00 110 GLN A C 1
ATOM 870 O O . GLN A 1 110 ? 5.690 -4.629 10.662 1.00 97.00 110 GLN A O 1
ATOM 875 N N . LYS A 1 111 ? 4.003 -4.310 9.222 1.00 96.44 111 LYS A N 1
ATOM 876 C CA . LYS A 1 111 ? 3.572 -3.002 9.750 1.00 96.44 111 LYS A CA 1
ATOM 877 C C . LYS A 1 111 ? 2.389 -3.087 10.719 1.00 96.44 111 LYS A C 1
ATOM 879 O O . LYS A 1 111 ? 1.892 -2.042 11.140 1.00 96.44 111 LYS A O 1
ATOM 884 N N . GLY A 1 112 ? 1.980 -4.294 11.110 1.00 96.06 112 GLY A N 1
ATOM 885 C CA . GLY A 1 112 ? 0.936 -4.530 12.107 1.00 96.06 112 GLY A CA 1
ATOM 886 C C . GLY A 1 112 ? -0.490 -4.506 11.556 1.00 96.06 112 GLY A C 1
ATOM 887 O O . GLY A 1 112 ? -1.431 -4.422 12.340 1.00 96.06 112 GLY A O 1
ATOM 888 N N . PHE A 1 113 ? -0.667 -4.567 10.234 1.00 97.44 113 PHE A N 1
ATOM 889 C CA . PHE A 1 113 ? -1.983 -4.764 9.625 1.00 97.44 113 PHE A CA 1
ATOM 890 C C . PHE A 1 113 ? -2.292 -6.258 9.502 1.00 97.44 113 PHE A C 1
ATOM 892 O O . PHE A 1 113 ? -1.408 -7.065 9.224 1.00 97.44 113 PHE A O 1
ATOM 899 N N . THR A 1 114 ? -3.556 -6.633 9.673 1.00 98.00 114 THR A N 1
ATOM 900 C CA . THR A 1 114 ? -4.018 -8.002 9.414 1.00 98.00 114 THR A CA 1
ATOM 901 C C . THR A 1 114 ? -4.575 -8.070 8.001 1.00 98.00 114 THR A C 1
ATOM 903 O O . THR A 1 114 ? -5.560 -7.398 7.703 1.00 98.00 114 THR A O 1
ATOM 906 N N . VAL A 1 115 ? -3.962 -8.864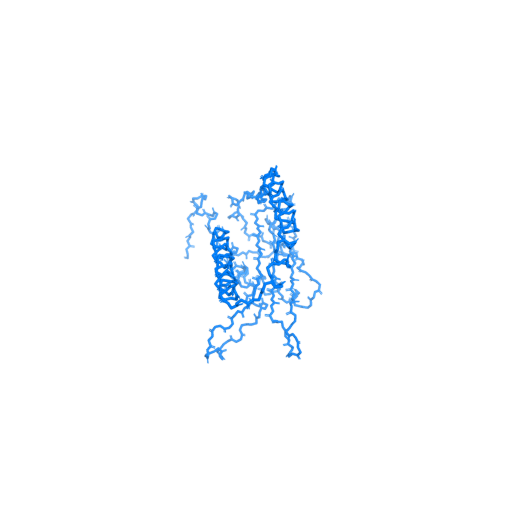 7.126 1.00 97.56 115 VAL A N 1
ATOM 907 C CA . VAL A 1 115 ? -4.501 -9.090 5.781 1.00 97.56 115 VAL A CA 1
ATOM 908 C C . VAL A 1 115 ? -5.527 -10.219 5.841 1.00 97.56 115 VAL A C 1
ATOM 910 O O . VAL A 1 115 ? -5.295 -11.231 6.497 1.00 97.56 115 VAL A O 1
ATOM 913 N N . ILE A 1 116 ? -6.696 -10.014 5.232 1.00 97.38 116 ILE A N 1
ATOM 914 C CA . ILE A 1 116 ? -7.803 -10.981 5.236 1.00 97.38 116 ILE A CA 1
ATOM 915 C C . ILE A 1 116 ? -8.136 -11.391 3.803 1.00 97.38 116 ILE A C 1
ATOM 917 O O . ILE A 1 116 ? -8.122 -10.554 2.909 1.00 97.38 116 ILE A O 1
ATOM 921 N N . ASP A 1 117 ? -8.512 -12.658 3.604 1.00 95.06 117 ASP A N 1
ATOM 922 C CA . ASP A 1 117 ? -8.821 -13.238 2.284 1.00 95.06 117 ASP A CA 1
ATOM 923 C C . ASP A 1 117 ? -10.220 -12.912 1.744 1.00 95.06 117 ASP A C 1
ATOM 925 O O . ASP A 1 117 ? -10.523 -13.172 0.581 1.00 95.06 117 ASP A O 1
ATOM 929 N N . LYS A 1 118 ? -11.115 -12.400 2.592 1.00 95.94 118 LYS A N 1
ATOM 930 C CA . LYS A 1 118 ? -12.510 -12.099 2.251 1.00 95.94 118 LYS A CA 1
ATOM 931 C C . LYS A 1 118 ? -12.814 -10.617 2.476 1.00 95.94 118 LYS A C 1
ATOM 933 O O . LYS A 1 118 ? -12.611 -10.148 3.600 1.00 95.94 118 LYS A O 1
ATOM 938 N N . PRO A 1 119 ? -13.378 -9.906 1.481 1.00 95.31 119 PRO A N 1
ATOM 939 C CA . PRO A 1 119 ? -13.671 -8.477 1.600 1.00 95.31 119 PRO A CA 1
ATOM 940 C C . PRO A 1 119 ? -14.720 -8.180 2.680 1.00 95.31 119 PRO A C 1
ATOM 942 O O . PRO A 1 119 ? -14.622 -7.175 3.373 1.00 95.31 119 PRO A O 1
ATOM 945 N N . GLU A 1 120 ? -15.669 -9.093 2.898 1.00 94.88 120 GLU A N 1
ATOM 946 C CA . GLU A 1 120 ? -16.756 -8.972 3.887 1.00 94.88 120 GLU A CA 1
ATOM 947 C C . GLU A 1 120 ? -16.271 -8.860 5.340 1.00 94.88 120 GLU A C 1
ATOM 949 O O . GLU A 1 120 ? -16.989 -8.365 6.204 1.00 94.88 120 GLU A O 1
ATOM 954 N N . LYS A 1 121 ? -15.068 -9.367 5.630 1.00 95.88 121 LYS A N 1
ATOM 955 C CA . LYS A 1 121 ? -14.487 -9.394 6.981 1.00 95.88 121 LYS A CA 1
ATOM 956 C C . LYS A 1 121 ? -13.453 -8.293 7.209 1.00 95.88 121 LYS A C 1
ATOM 958 O O . LYS A 1 121 ? -12.894 -8.223 8.305 1.00 95.88 121 LYS A O 1
ATOM 963 N N . ALA A 1 122 ? -13.146 -7.507 6.182 1.00 97.12 122 ALA A N 1
ATOM 964 C CA . ALA A 1 122 ? -12.137 -6.466 6.248 1.00 97.12 122 ALA A CA 1
ATOM 965 C C . ALA A 1 122 ? -12.738 -5.137 6.709 1.00 97.12 122 ALA A C 1
ATOM 967 O O . ALA A 1 122 ? -13.863 -4.793 6.355 1.00 97.12 122 ALA A O 1
ATOM 968 N N . ASP A 1 123 ? -11.951 -4.367 7.458 1.00 96.38 123 ASP A N 1
ATOM 969 C CA . ASP A 1 123 ? -12.316 -3.001 7.839 1.00 96.38 123 ASP A CA 1
ATOM 970 C C . ASP A 1 123 ? -12.174 -2.063 6.634 1.00 96.38 123 ASP A C 1
ATOM 972 O O . ASP A 1 123 ? -12.882 -1.061 6.518 1.00 96.38 123 ASP A O 1
ATOM 976 N N . ALA A 1 124 ? -11.251 -2.392 5.726 1.00 96.62 124 ALA A N 1
ATOM 977 C CA . ALA A 1 124 ? -11.089 -1.699 4.465 1.00 96.62 124 ALA A CA 1
ATOM 978 C C . ALA A 1 124 ? -10.549 -2.599 3.346 1.00 96.62 124 ALA A C 1
ATOM 980 O O . ALA A 1 124 ? -9.820 -3.564 3.572 1.00 96.62 124 ALA A O 1
ATOM 981 N N . ILE A 1 125 ? -10.883 -2.228 2.118 1.00 97.69 125 ILE A N 1
ATOM 982 C CA . ILE A 1 125 ? -10.457 -2.860 0.875 1.00 97.69 125 ILE A CA 1
ATOM 983 C C . ILE A 1 125 ? -9.406 -1.960 0.228 1.00 97.69 125 ILE A C 1
ATOM 985 O O . ILE A 1 125 ? -9.680 -0.799 -0.094 1.00 97.69 125 ILE A O 1
ATOM 989 N N . LEU A 1 126 ? -8.196 -2.486 0.048 1.00 97.62 126 LEU A N 1
ATOM 990 C CA . LEU A 1 126 ? -7.142 -1.832 -0.716 1.00 97.62 126 LEU A CA 1
ATOM 991 C C . LEU A 1 126 ? -7.263 -2.264 -2.178 1.00 97.62 126 LEU A C 1
ATOM 993 O O . LEU A 1 126 ? -7.072 -3.432 -2.507 1.00 97.62 126 LEU A O 1
ATOM 997 N N . SER A 1 127 ? -7.567 -1.297 -3.036 1.00 97.00 127 SER A N 1
ATOM 998 C CA . SER A 1 127 ? -7.761 -1.467 -4.478 1.00 97.00 127 SER A CA 1
ATOM 999 C C . SER A 1 127 ? -6.831 -0.537 -5.245 1.00 97.00 127 SER A C 1
ATOM 1001 O O . SER A 1 127 ? -6.369 0.470 -4.699 1.00 97.00 127 SER A O 1
ATOM 1003 N N . GLY A 1 128 ? -6.537 -0.840 -6.506 1.00 95.69 128 GLY A N 1
ATOM 1004 C CA . GLY A 1 128 ? -5.621 -0.017 -7.284 1.00 95.69 128 GLY A CA 1
ATOM 1005 C C . GLY A 1 128 ? -5.108 -0.675 -8.551 1.00 95.69 128 GLY A C 1
ATOM 1006 O O . GLY A 1 128 ? -5.623 -1.696 -8.992 1.00 95.69 128 GLY A O 1
ATOM 1007 N N . ALA A 1 129 ? -4.074 -0.066 -9.121 1.00 95.69 129 ALA A N 1
ATOM 1008 C CA . ALA A 1 129 ? -3.408 -0.545 -10.319 1.00 95.69 129 ALA A CA 1
ATOM 1009 C C . ALA A 1 129 ? -1.884 -0.450 -10.177 1.00 95.69 129 ALA A C 1
ATOM 1011 O O . ALA A 1 129 ? -1.344 0.564 -9.714 1.00 95.69 129 ALA A O 1
ATOM 1012 N N . LEU A 1 130 ? -1.203 -1.508 -10.617 1.00 94.50 130 LEU A N 1
ATOM 1013 C CA . LEU A 1 130 ? 0.237 -1.563 -10.823 1.00 94.50 130 LEU A CA 1
ATOM 1014 C C . LEU A 1 130 ? 0.561 -1.230 -12.286 1.00 94.50 130 LEU A C 1
ATOM 1016 O O . LEU A 1 130 ? 0.045 -1.860 -13.205 1.00 94.50 130 LEU A O 1
ATOM 1020 N N . SER A 1 131 ? 1.456 -0.274 -12.501 1.00 91.62 131 SER A N 1
ATOM 1021 C CA . SER A 1 131 ? 2.044 0.034 -13.803 1.00 91.62 131 SER A CA 1
ATOM 1022 C C . SER A 1 131 ? 3.509 -0.372 -13.793 1.00 91.62 131 SER A C 1
ATOM 1024 O O . SER A 1 131 ? 4.278 0.093 -12.954 1.00 91.62 131 SER A O 1
ATOM 1026 N N . VAL A 1 132 ? 3.909 -1.203 -14.750 1.00 88.31 132 VAL A N 1
ATOM 1027 C CA . VAL A 1 132 ? 5.295 -1.648 -14.904 1.00 88.31 132 VAL A CA 1
ATOM 1028 C C . VAL A 1 132 ? 5.843 -1.085 -16.203 1.00 88.31 132 VAL A C 1
ATOM 1030 O O . VAL A 1 132 ? 5.317 -1.372 -17.277 1.00 88.31 132 VAL A O 1
ATOM 1033 N N . T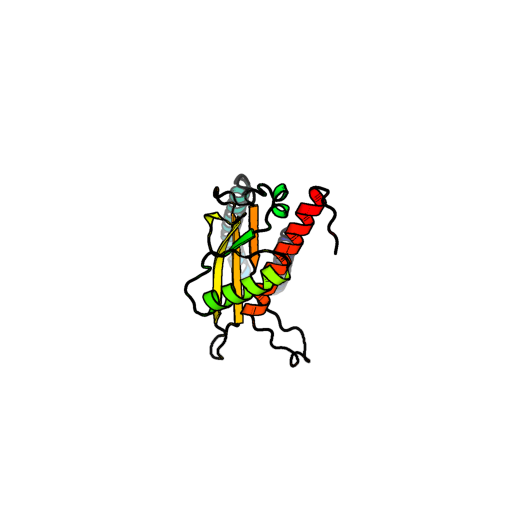HR A 1 133 ? 6.909 -0.295 -1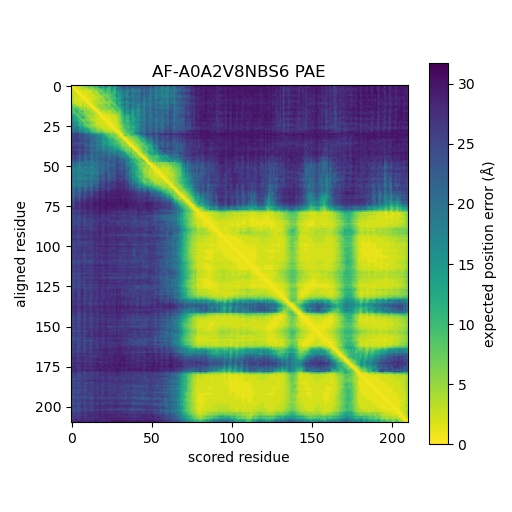6.107 1.00 83.06 133 THR A N 1
ATOM 1034 C CA . THR A 1 133 ? 7.616 0.226 -17.278 1.00 83.06 133 THR A CA 1
ATOM 1035 C C . THR A 1 133 ? 8.882 -0.604 -17.499 1.00 83.06 133 THR A C 1
ATOM 1037 O O . THR A 1 133 ? 9.810 -0.534 -16.678 1.00 83.06 133 THR A O 1
ATOM 1040 N N . PRO A 1 134 ? 8.947 -1.399 -18.583 1.00 72.00 134 PRO A N 1
ATOM 1041 C CA . PRO A 1 134 ? 10.096 -2.247 -18.863 1.00 72.00 134 PRO A CA 1
ATOM 1042 C C . PRO A 1 134 ? 11.346 -1.427 -19.201 1.00 72.00 134 PRO A C 1
ATOM 1044 O O . PRO A 1 134 ? 11.289 -0.382 -19.852 1.00 72.00 134 PRO A O 1
ATOM 1047 N N . ALA A 1 135 ? 12.489 -1.948 -18.770 1.00 66.12 135 ALA A N 1
ATOM 1048 C CA . ALA A 1 135 ? 13.824 -1.382 -18.880 1.00 66.12 135 ALA A CA 1
ATOM 1049 C C . ALA A 1 135 ? 14.421 -1.546 -20.278 1.00 66.12 135 ALA A C 1
ATOM 1051 O O . ALA A 1 135 ? 15.459 -2.184 -20.441 1.00 66.12 135 ALA A O 1
ATOM 1052 N N . GLY A 1 136 ? 13.773 -0.981 -21.297 1.00 64.25 136 GLY A N 1
ATOM 1053 C CA . GLY A 1 136 ? 14.270 -0.997 -22.675 1.00 64.25 136 GLY A CA 1
ATOM 1054 C C . GLY A 1 136 ? 14.857 -2.352 -23.108 1.00 64.25 136 GLY A C 1
ATOM 1055 O O . GLY A 1 136 ? 14.347 -3.416 -22.771 1.00 64.25 136 GLY A O 1
ATOM 1056 N N . ILE A 1 137 ? 15.959 -2.308 -23.855 1.00 59.91 137 ILE A N 1
ATOM 1057 C CA . ILE A 1 137 ? 16.569 -3.474 -24.521 1.00 59.91 137 ILE A CA 1
ATOM 1058 C C . ILE A 1 137 ? 17.350 -4.387 -23.551 1.00 59.91 137 ILE A C 1
ATOM 1060 O O . ILE A 1 137 ? 17.720 -5.497 -23.917 1.00 59.91 137 ILE A O 1
ATOM 1064 N N . TYR A 1 138 ? 17.611 -3.942 -22.317 1.00 53.75 138 TYR A N 1
ATOM 1065 C CA . TYR A 1 138 ? 18.472 -4.657 -21.363 1.00 53.75 138 TYR A CA 1
ATOM 1066 C C . TYR A 1 138 ? 17.710 -5.516 -20.339 1.00 53.75 138 TYR A C 1
ATOM 1068 O O . TYR A 1 138 ? 18.343 -6.203 -19.540 1.00 53.75 138 TYR A O 1
ATOM 1076 N N . GLY A 1 139 ? 16.375 -5.554 -20.407 1.00 51.94 139 GLY A N 1
ATOM 1077 C CA . GLY A 1 139 ? 15.538 -6.434 -19.586 1.00 51.94 139 GLY A CA 1
ATOM 1078 C C . GLY A 1 139 ? 15.371 -5.972 -18.129 1.00 51.94 139 GLY A C 1
ATOM 1079 O O . GLY A 1 139 ? 16.246 -5.342 -17.539 1.00 51.94 139 GLY A O 1
ATOM 1080 N N . GLY A 1 140 ? 14.212 -6.288 -17.543 1.00 59.16 140 GLY A N 1
ATOM 1081 C CA . GLY A 1 140 ? 13.823 -5.919 -16.171 1.00 59.16 140 GLY A CA 1
ATOM 1082 C C . GLY A 1 140 ? 12.802 -4.777 -16.098 1.00 59.16 140 GLY A C 1
ATOM 1083 O O . GLY A 1 140 ? 12.515 -4.126 -17.097 1.00 59.16 140 GLY A O 1
ATOM 1084 N N . ALA A 1 141 ? 12.225 -4.532 -14.919 1.00 59.12 141 ALA A N 1
ATOM 1085 C CA . ALA A 1 141 ? 11.386 -3.358 -14.666 1.00 59.12 141 ALA A CA 1
ATOM 1086 C C . ALA A 1 141 ? 12.276 -2.179 -14.240 1.00 59.12 141 ALA A C 1
ATOM 1088 O O . ALA A 1 141 ? 12.938 -2.244 -13.204 1.00 59.12 141 ALA A O 1
ATOM 1089 N N . THR A 1 142 ? 12.314 -1.108 -15.034 1.00 69.44 142 THR A N 1
ATOM 1090 C CA . THR A 1 142 ? 13.052 0.125 -14.683 1.00 69.44 142 THR A CA 1
ATOM 1091 C C . THR A 1 142 ? 12.284 1.008 -13.723 1.00 69.44 142 THR A C 1
ATOM 1093 O O . THR A 1 142 ? 12.889 1.719 -12.922 1.00 69.44 142 THR A O 1
ATOM 1096 N N . ASP A 1 143 ? 10.960 0.995 -13.842 1.00 78.25 143 ASP A N 1
ATOM 1097 C CA . ASP A 1 143 ? 10.078 1.817 -13.033 1.00 78.25 143 ASP A CA 1
ATOM 1098 C C . ASP A 1 143 ? 8.791 1.045 -12.753 1.00 78.25 143 ASP A C 1
ATOM 1100 O O . ASP A 1 143 ? 8.248 0.361 -13.626 1.00 78.25 143 ASP A O 1
ATOM 1104 N N . ILE A 1 144 ? 8.332 1.144 -11.513 1.00 87.88 144 ILE A N 1
ATOM 1105 C CA . ILE A 1 144 ? 7.073 0.575 -11.057 1.00 87.88 144 ILE A CA 1
ATOM 1106 C C . ILE A 1 144 ? 6.285 1.707 -10.425 1.00 87.88 144 ILE A C 1
ATOM 1108 O O . ILE A 1 144 ? 6.678 2.263 -9.393 1.00 87.88 144 ILE A O 1
ATOM 1112 N N . GLY A 1 145 ? 5.173 2.030 -11.075 1.00 91.50 145 GLY A N 1
ATOM 1113 C CA . GLY A 1 145 ? 4.161 2.946 -10.588 1.00 91.50 145 GLY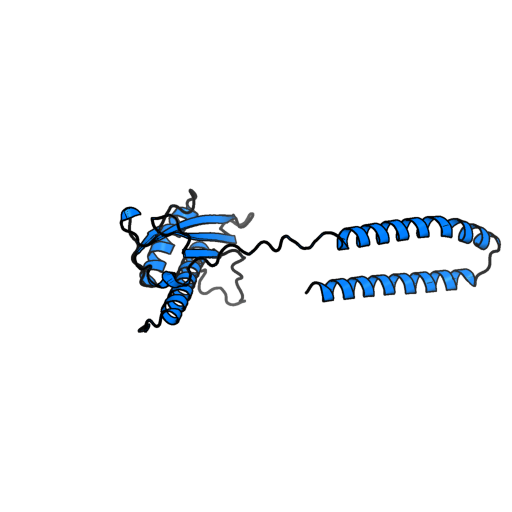 A CA 1
ATOM 1114 C C . GLY A 1 145 ? 3.051 2.174 -9.889 1.00 91.50 145 GLY A C 1
ATOM 1115 O O . GLY A 1 145 ? 2.581 1.163 -10.402 1.00 91.50 145 GLY A O 1
ATOM 1116 N N . VAL A 1 146 ? 2.602 2.648 -8.734 1.00 94.62 146 VAL A N 1
ATOM 1117 C CA . VAL A 1 146 ? 1.484 2.042 -8.006 1.00 94.62 146 VAL A CA 1
ATOM 1118 C C . VAL A 1 146 ? 0.492 3.126 -7.633 1.00 94.62 146 VAL A C 1
ATOM 1120 O O . VAL A 1 146 ? 0.840 4.059 -6.917 1.00 94.62 146 VAL A O 1
ATOM 1123 N N . THR A 1 147 ? -0.750 3.009 -8.089 1.00 95.88 147 THR A N 1
ATOM 1124 C CA . THR A 1 147 ? -1.841 3.874 -7.627 1.00 95.88 147 THR A CA 1
ATOM 1125 C C . THR A 1 147 ? -2.815 3.030 -6.836 1.00 95.88 147 THR A C 1
ATOM 1127 O O . THR A 1 147 ? -3.374 2.079 -7.372 1.00 95.88 147 THR A O 1
ATOM 1130 N N . VAL A 1 148 ? -3.012 3.367 -5.566 1.00 96.81 148 VAL A N 1
ATOM 1131 C CA . VAL A 1 148 ? -3.891 2.632 -4.655 1.00 96.81 148 VAL A CA 1
ATOM 1132 C C . VAL A 1 148 ? -4.834 3.560 -3.916 1.00 96.81 148 VAL A C 1
ATOM 1134 O O . VAL A 1 148 ? -4.547 4.729 -3.659 1.00 96.81 148 VAL A O 1
ATOM 1137 N N . GLN A 1 149 ? -5.963 2.997 -3.525 1.00 96.31 149 GLN A N 1
ATOM 1138 C CA . GLN A 1 149 ? -6.952 3.620 -2.672 1.00 96.31 149 GLN A CA 1
ATOM 1139 C C . GLN A 1 149 ? -7.468 2.591 -1.673 1.00 96.31 149 GLN A C 1
ATOM 1141 O O . GLN A 1 149 ? -7.624 1.409 -1.979 1.00 96.31 149 GLN A O 1
ATOM 1146 N N . LEU A 1 150 ? -7.747 3.066 -0.473 1.00 95.94 150 LEU A N 1
ATOM 1147 C CA . LEU A 1 150 ? -8.329 2.296 0.603 1.00 95.94 150 LEU A CA 1
ATOM 1148 C C . LEU A 1 150 ? -9.782 2.744 0.754 1.00 95.94 150 LEU A C 1
ATOM 1150 O O . LEU A 1 150 ? -10.048 3.940 0.920 1.00 95.94 150 LEU A O 1
ATOM 1154 N N . LYS A 1 151 ? -10.711 1.796 0.655 1.00 95.31 151 LYS A N 1
ATOM 1155 C CA . LYS A 1 151 ? -12.153 2.037 0.751 1.00 95.31 151 LYS A CA 1
ATOM 1156 C C . LYS A 1 151 ? -12.761 1.239 1.894 1.00 95.31 151 LYS A C 1
ATOM 1158 O O . LYS A 1 151 ? -12.348 0.110 2.127 1.00 95.31 151 LYS A O 1
ATOM 1163 N N . THR A 1 152 ? -13.752 1.787 2.584 1.00 93.88 152 THR A N 1
ATOM 1164 C CA . THR A 1 152 ? -14.582 1.001 3.505 1.00 93.88 152 THR A CA 1
ATOM 1165 C C . THR A 1 152 ? -15.403 -0.033 2.719 1.00 93.88 152 THR A C 1
ATOM 1167 O O . THR A 1 152 ? -15.600 0.137 1.511 1.00 93.88 152 THR A O 1
ATOM 1170 N N . PRO A 1 153 ? -15.950 -1.076 3.368 1.00 91.06 153 PRO A N 1
ATOM 1171 C CA . PRO A 1 153 ? -16.897 -1.995 2.731 1.00 91.06 153 PRO A CA 1
ATOM 1172 C C . PRO A 1 153 ? -18.132 -1.295 2.138 1.00 91.06 153 PRO A C 1
ATOM 1174 O O . PRO A 1 153 ? -18.732 -1.798 1.195 1.00 91.06 153 PRO A O 1
ATOM 1177 N N . ALA A 1 154 ? -18.484 -0.109 2.647 1.00 90.75 154 ALA A N 1
ATOM 1178 C CA . ALA A 1 154 ? -19.548 0.739 2.106 1.00 90.75 154 ALA A CA 1
ATOM 1179 C C . ALA A 1 154 ? -19.129 1.536 0.849 1.00 90.75 154 ALA A C 1
ATOM 1181 O O . ALA A 1 154 ? -19.942 2.259 0.279 1.00 90.75 154 ALA A O 1
ATOM 1182 N N . GLY A 1 155 ? -17.869 1.430 0.416 1.00 90.81 155 GLY A N 1
ATOM 1183 C CA . GLY A 1 155 ? -17.326 2.105 -0.765 1.00 90.81 155 GLY A CA 1
ATOM 1184 C C . GLY A 1 155 ? -16.740 3.498 -0.510 1.00 90.81 155 GLY A C 1
ATOM 1185 O O . GLY A 1 155 ? -16.242 4.121 -1.450 1.00 90.81 155 GLY A O 1
ATOM 1186 N N . GLU A 1 156 ? -16.746 3.993 0.732 1.00 91.88 156 GLU A N 1
ATOM 1187 C CA . GLU A 1 156 ? -16.181 5.304 1.075 1.00 91.88 156 GLU A CA 1
ATOM 1188 C C . GLU A 1 156 ? -14.652 5.264 1.027 1.00 91.88 156 GLU A C 1
ATOM 1190 O O . GLU A 1 156 ? -14.021 4.430 1.673 1.00 91.88 156 GLU A O 1
ATOM 1195 N N . ARG A 1 157 ? -14.032 6.190 0.290 1.00 93.19 157 ARG A N 1
ATOM 1196 C CA . ARG A 1 157 ? -12.572 6.314 0.222 1.00 93.19 157 ARG A CA 1
ATOM 1197 C C . ARG A 1 157 ? -12.029 6.959 1.500 1.00 93.19 157 ARG A C 1
ATOM 1199 O O . ARG A 1 157 ? -12.288 8.132 1.739 1.00 93.19 157 ARG A O 1
ATOM 1206 N N . VAL A 1 158 ? -11.202 6.227 2.243 1.00 94.19 158 VAL A N 1
ATOM 1207 C CA . VAL A 1 158 ? -10.564 6.694 3.494 1.00 94.19 158 VAL A CA 1
ATOM 1208 C C . VAL A 1 158 ? -9.094 7.074 3.319 1.00 94.19 158 VAL A C 1
ATOM 1210 O O . VAL A 1 158 ? -8.542 7.848 4.099 1.00 94.19 158 VAL A O 1
ATOM 1213 N N . TRP A 1 159 ? -8.433 6.542 2.289 1.00 95.00 159 TRP A N 1
ATOM 1214 C CA . TRP A 1 159 ? -7.048 6.877 1.965 1.00 95.00 159 TRP A CA 1
ATOM 1215 C C . TRP A 1 159 ? -6.761 6.626 0.485 1.00 95.00 159 TRP A C 1
ATOM 1217 O O . TRP A 1 159 ? -7.428 5.826 -0.169 1.00 95.00 159 TRP A O 1
ATOM 1227 N N . SER A 1 160 ? -5.761 7.312 -0.058 1.00 95.19 160 SER A N 1
ATOM 1228 C CA . SER A 1 160 ? -5.232 7.030 -1.390 1.00 95.19 160 SER A CA 1
ATOM 1229 C C . SER A 1 160 ? -3.768 7.424 -1.469 1.00 95.19 160 SER A C 1
ATOM 1231 O O . SER A 1 160 ? -3.332 8.345 -0.776 1.00 95.19 160 SER A O 1
ATOM 1233 N N . GLY A 1 161 ? -3.025 6.735 -2.323 1.00 93.94 161 GLY A N 1
ATOM 1234 C CA . GLY A 1 161 ? -1.616 6.989 -2.559 1.00 93.94 161 GLY A CA 1
ATOM 1235 C C . GLY A 1 161 ? -1.257 6.714 -4.010 1.00 93.94 161 GLY A C 1
ATOM 1236 O O . GLY A 1 161 ? -1.693 5.725 -4.596 1.00 93.94 161 GLY A O 1
ATOM 1237 N N . ASN A 1 162 ? -0.447 7.598 -4.582 1.00 94.00 162 ASN A N 1
ATOM 1238 C CA . ASN A 1 162 ? 0.171 7.401 -5.883 1.00 94.00 162 ASN A CA 1
ATOM 1239 C C . ASN A 1 162 ? 1.690 7.372 -5.694 1.00 94.00 162 ASN A C 1
ATOM 1241 O O . ASN A 1 162 ? 2.290 8.332 -5.208 1.00 94.00 162 ASN A O 1
ATOM 1245 N N . PHE A 1 163 ? 2.285 6.244 -6.052 1.00 90.25 163 PHE A N 1
ATOM 1246 C CA . PHE A 1 163 ? 3.692 5.922 -5.901 1.00 90.25 163 PHE A CA 1
ATOM 1247 C C . PHE A 1 163 ? 4.279 5.736 -7.294 1.00 90.25 163 PHE A C 1
ATOM 1249 O O . PHE A 1 163 ? 4.410 4.615 -7.774 1.00 90.25 163 PHE A O 1
ATOM 1256 N N . ALA A 1 164 ? 4.607 6.841 -7.953 1.00 83.69 164 ALA A N 1
ATOM 1257 C CA . ALA A 1 164 ? 5.291 6.848 -9.241 1.00 83.69 164 ALA A CA 1
ATOM 1258 C C . ALA A 1 164 ? 6.713 7.409 -9.099 1.00 83.69 164 ALA A C 1
ATOM 1260 O O . ALA A 1 164 ? 7.021 8.124 -8.141 1.00 83.69 164 ALA A O 1
ATOM 1261 N N . GLY A 1 165 ? 7.581 7.099 -10.061 1.00 70.81 165 GLY A N 1
ATOM 1262 C CA . GLY A 1 165 ? 8.881 7.744 -10.229 1.00 70.81 165 GLY A CA 1
ATOM 1263 C C . GLY A 1 165 ? 10.054 6.773 -10.233 1.00 70.81 165 GLY A C 1
ATOM 1264 O O . GLY A 1 165 ? 10.017 5.705 -9.637 1.00 70.81 165 GLY A O 1
ATOM 1265 N N . GLN A 1 166 ? 11.149 7.180 -10.858 1.00 65.00 166 GLN A N 1
ATOM 1266 C CA . GLN A 1 166 ? 12.311 6.312 -10.981 1.00 65.00 166 GLN A CA 1
ATOM 1267 C C . GLN A 1 166 ? 12.916 6.006 -9.606 1.00 65.00 166 GLN A C 1
ATOM 1269 O O . GLN A 1 166 ? 13.202 6.902 -8.808 1.00 65.00 166 GLN A O 1
ATOM 1274 N N . THR A 1 167 ? 13.159 4.726 -9.335 1.00 64.19 167 THR A N 1
ATOM 1275 C CA . THR A 1 167 ? 14.044 4.290 -8.252 1.00 64.19 167 THR A CA 1
ATOM 1276 C C . THR A 1 167 ? 15.478 4.684 -8.606 1.00 64.19 167 THR A C 1
ATOM 1278 O O . THR A 1 167 ? 16.217 3.918 -9.222 1.00 64.19 167 THR A O 1
ATOM 1281 N N . TYR A 1 168 ? 15.875 5.913 -8.262 1.00 53.41 168 TYR A N 1
ATOM 1282 C CA . TYR A 1 168 ? 17.237 6.390 -8.494 1.00 53.41 168 TYR A CA 1
ATOM 1283 C C . TYR A 1 168 ? 18.219 5.621 -7.606 1.00 53.41 168 TYR A C 1
ATOM 1285 O O . TYR A 1 168 ? 18.203 5.733 -6.379 1.00 53.41 168 TYR A O 1
ATOM 1293 N N . LYS A 1 169 ? 19.125 4.867 -8.232 1.00 52.56 169 LYS A N 1
ATOM 1294 C CA . LYS A 1 169 ? 20.320 4.340 -7.568 1.00 52.56 169 LYS A CA 1
ATOM 1295 C C . LYS A 1 169 ? 21.314 5.483 -7.386 1.00 52.56 169 LYS A C 1
ATOM 1297 O O . LYS A 1 169 ? 22.126 5.750 -8.266 1.00 52.56 169 LYS A O 1
ATOM 1302 N N . ILE A 1 170 ? 21.247 6.179 -6.258 1.00 43.53 170 ILE A N 1
ATOM 1303 C CA . ILE A 1 170 ? 22.264 7.175 -5.911 1.00 43.53 170 ILE A CA 1
ATOM 1304 C C . ILE A 1 170 ? 23.417 6.437 -5.219 1.00 43.53 170 ILE A C 1
ATOM 1306 O O . ILE A 1 170 ? 23.333 6.131 -4.033 1.00 43.53 170 ILE A O 1
ATOM 1310 N N . GLY A 1 171 ? 24.490 6.129 -5.955 1.00 43.31 171 GLY A N 1
ATOM 1311 C CA . GLY A 1 171 ? 25.770 5.753 -5.347 1.00 43.31 171 GLY A CA 1
ATOM 1312 C C . GLY A 1 171 ? 26.696 4.904 -6.219 1.00 43.31 171 GLY A C 1
ATOM 1313 O O . GLY A 1 171 ? 26.330 3.823 -6.669 1.00 43.31 171 GLY A O 1
ATOM 1314 N N . LEU A 1 172 ? 27.955 5.339 -6.333 1.00 42.22 172 LEU A N 1
ATOM 1315 C CA . LEU A 1 172 ? 29.090 4.600 -6.917 1.00 42.22 172 LEU A CA 1
ATOM 1316 C C . LEU A 1 172 ? 29.457 3.305 -6.142 1.00 42.22 172 LEU A C 1
ATOM 1318 O O . LEU A 1 172 ? 30.366 2.586 -6.536 1.00 42.22 172 LEU A O 1
ATOM 1322 N N . ILE A 1 173 ? 28.745 3.013 -5.044 1.00 49.72 173 ILE A N 1
ATOM 1323 C CA . ILE A 1 173 ? 28.919 1.862 -4.135 1.00 49.72 173 ILE A CA 1
ATOM 1324 C C . ILE A 1 173 ? 27.625 1.009 -4.085 1.00 49.72 173 ILE A C 1
ATOM 1326 O O . ILE A 1 173 ? 27.381 0.253 -3.149 1.00 49.72 173 ILE A O 1
ATOM 1330 N N . ALA A 1 174 ? 26.743 1.134 -5.086 1.00 48.16 174 ALA A N 1
ATOM 1331 C CA . ALA A 1 174 ? 25.431 0.472 -5.146 1.00 48.16 174 ALA A CA 1
ATOM 1332 C C . ALA A 1 174 ? 25.480 -1.050 -5.419 1.00 48.16 174 ALA A C 1
ATOM 1334 O O . ALA A 1 174 ? 24.511 -1.630 -5.908 1.00 48.16 174 ALA A O 1
ATOM 1335 N N . SER A 1 175 ? 26.594 -1.715 -5.109 1.00 43.78 175 SER A N 1
ATOM 1336 C CA . SER A 1 175 ? 26.764 -3.161 -5.259 1.00 43.78 175 SER A CA 1
ATOM 1337 C C . SER A 1 175 ? 26.146 -3.977 -4.121 1.00 43.78 175 SER A C 1
ATOM 1339 O O . SER A 1 175 ? 26.071 -5.195 -4.248 1.00 43.78 175 SER A O 1
ATOM 1341 N N . LEU A 1 176 ? 25.679 -3.362 -3.024 1.00 44.84 176 LEU A N 1
ATOM 1342 C CA . LEU A 1 176 ? 25.371 -4.147 -1.824 1.00 44.84 176 LEU A CA 1
ATOM 1343 C C . LEU A 1 176 ? 23.946 -4.681 -1.688 1.00 44.84 176 LEU A C 1
ATOM 1345 O O . LEU A 1 176 ? 23.815 -5.732 -1.076 1.00 44.84 176 LEU A O 1
ATOM 1349 N N . LYS A 1 177 ? 22.906 -4.074 -2.274 1.00 48.72 177 LYS A N 1
ATOM 1350 C CA . LYS A 1 177 ? 21.575 -4.708 -2.399 1.00 48.72 177 LYS A CA 1
ATOM 1351 C C . LYS A 1 177 ? 20.842 -4.116 -3.596 1.00 48.72 177 LYS A C 1
ATOM 1353 O O . LYS A 1 177 ? 20.349 -2.994 -3.528 1.00 48.72 177 LYS A O 1
ATOM 1358 N N . TYR A 1 178 ? 20.756 -4.869 -4.690 1.00 53.78 178 TYR A N 1
ATOM 1359 C CA . TYR A 1 178 ? 19.719 -4.637 -5.692 1.00 53.78 178 TYR A CA 1
ATOM 1360 C C . TYR A 1 178 ? 18.380 -4.908 -5.001 1.00 53.78 178 TYR A C 1
ATOM 1362 O O . TYR A 1 178 ? 17.929 -6.047 -4.958 1.00 53.78 178 TYR A O 1
ATOM 1370 N N . THR A 1 179 ? 17.779 -3.895 -4.377 1.00 62.72 179 THR A N 1
ATOM 1371 C CA . THR A 1 179 ? 16.389 -4.020 -3.943 1.00 62.72 179 THR A CA 1
ATOM 1372 C C . THR A 1 179 ? 15.561 -4.049 -5.213 1.00 62.72 179 THR A C 1
ATOM 1374 O O . THR A 1 179 ? 15.560 -3.089 -5.984 1.00 62.72 179 THR A O 1
ATOM 1377 N N . ASP A 1 180 ? 14.943 -5.192 -5.468 1.00 82.88 180 ASP A N 1
ATOM 1378 C CA . ASP A 1 180 ? 13.985 -5.359 -6.544 1.00 82.88 180 ASP A CA 1
ATOM 1379 C C . ASP A 1 180 ? 12.935 -4.237 -6.489 1.00 82.88 180 ASP A C 1
ATOM 1381 O O . ASP A 1 180 ? 12.403 -3.924 -5.420 1.00 82.88 180 ASP A O 1
ATOM 1385 N N . ALA A 1 181 ? 12.662 -3.607 -7.635 1.00 85.56 181 ALA A N 1
ATOM 1386 C CA . ALA A 1 181 ? 11.759 -2.464 -7.721 1.00 85.56 181 ALA A CA 1
ATOM 1387 C C . ALA A 1 181 ? 10.358 -2.811 -7.192 1.00 85.56 181 ALA A C 1
ATOM 1389 O O . ALA A 1 181 ? 9.719 -1.969 -6.558 1.00 85.56 181 ALA A O 1
ATOM 1390 N N . VAL A 1 182 ? 9.905 -4.057 -7.397 1.00 90.00 182 VAL A N 1
ATOM 1391 C CA . VAL A 1 182 ? 8.593 -4.527 -6.926 1.00 90.00 182 VAL A CA 1
ATOM 1392 C C . VAL A 1 182 ? 8.564 -4.532 -5.399 1.00 90.00 182 VAL A C 1
ATOM 1394 O O . VAL A 1 182 ? 7.677 -3.934 -4.789 1.00 90.00 182 VAL A O 1
ATOM 1397 N N . GLU A 1 183 ? 9.566 -5.156 -4.774 1.00 90.94 183 GLU A N 1
ATOM 1398 C CA . GLU A 1 183 ? 9.683 -5.213 -3.316 1.00 90.94 183 GLU A CA 1
ATOM 1399 C C . GLU A 1 183 ? 9.848 -3.823 -2.702 1.00 90.94 183 GLU A C 1
ATOM 1401 O O . GLU A 1 183 ? 9.189 -3.500 -1.709 1.00 90.94 183 GLU A O 1
ATOM 1406 N N . TYR A 1 184 ? 10.690 -2.977 -3.304 1.00 90.00 184 TYR A N 1
ATOM 1407 C CA . TYR A 1 184 ? 10.874 -1.602 -2.856 1.00 90.00 184 TYR A CA 1
ATOM 1408 C C . TYR A 1 184 ? 9.537 -0.857 -2.814 1.00 90.00 184 TYR A C 1
ATOM 1410 O O . TYR A 1 184 ? 9.216 -0.234 -1.801 1.00 90.00 184 TYR A O 1
ATOM 1418 N N . ARG A 1 185 ? 8.734 -0.959 -3.880 1.00 91.81 185 ARG A N 1
ATOM 1419 C CA . ARG A 1 185 ? 7.426 -0.301 -3.961 1.00 91.81 185 ARG A CA 1
ATOM 1420 C C . ARG A 1 185 ? 6.414 -0.860 -2.974 1.00 91.81 185 ARG A C 1
ATOM 1422 O O . ARG A 1 185 ? 5.695 -0.074 -2.361 1.00 91.81 185 ARG A O 1
ATOM 1429 N N . ALA A 1 186 ? 6.384 -2.175 -2.771 1.00 94.81 186 ALA A N 1
ATOM 1430 C CA . ALA A 1 186 ? 5.506 -2.792 -1.780 1.00 94.81 186 ALA A CA 1
ATOM 1431 C C . ALA A 1 186 ? 5.835 -2.286 -0.363 1.00 94.81 186 ALA A C 1
ATOM 1433 O O . ALA A 1 186 ? 4.947 -1.898 0.399 1.00 94.81 186 ALA A O 1
ATOM 1434 N N . ASN A 1 187 ? 7.128 -2.206 -0.034 1.00 94.75 187 ASN A N 1
ATOM 1435 C CA . ASN A 1 187 ? 7.595 -1.683 1.247 1.00 94.75 187 ASN A CA 1
ATOM 1436 C C . ASN A 1 187 ?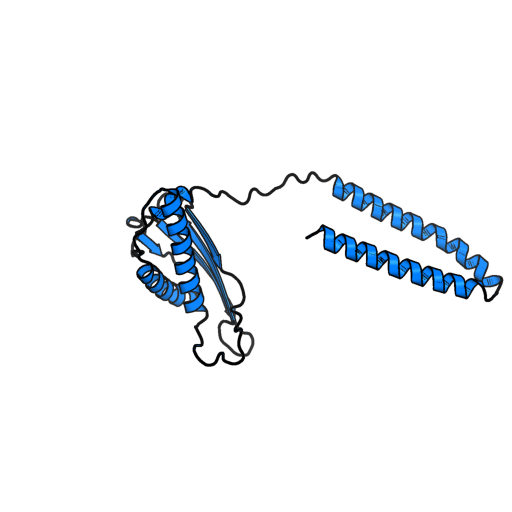 7.326 -0.179 1.410 1.00 94.75 187 ASN A C 1
ATOM 1438 O O . ASN A 1 187 ? 6.911 0.252 2.486 1.00 94.75 187 ASN A O 1
ATOM 1442 N N . ASP A 1 188 ? 7.546 0.622 0.366 1.00 93.44 188 ASP A N 1
ATOM 1443 C CA . ASP A 1 188 ? 7.286 2.065 0.389 1.00 93.44 188 ASP A CA 1
ATOM 1444 C C . ASP A 1 188 ? 5.795 2.364 0.616 1.00 93.44 188 ASP A C 1
ATOM 1446 O O . ASP A 1 188 ? 5.448 3.173 1.481 1.00 93.44 188 ASP A O 1
ATOM 1450 N N . LEU A 1 189 ? 4.908 1.623 -0.059 1.00 95.56 189 LEU A N 1
ATOM 1451 C CA . LEU A 1 189 ? 3.461 1.704 0.140 1.00 95.56 189 LEU A CA 1
ATOM 1452 C C . LEU A 1 189 ? 3.079 1.359 1.582 1.00 95.56 189 LEU A C 1
ATOM 1454 O O . LEU A 1 189 ? 2.445 2.175 2.256 1.00 95.56 189 LEU A O 1
ATOM 1458 N N . ALA A 1 190 ? 3.502 0.196 2.090 1.00 96.81 190 ALA A N 1
ATOM 1459 C CA . ALA A 1 190 ? 3.188 -0.233 3.454 1.00 96.81 190 ALA A CA 1
ATOM 1460 C C . ALA A 1 190 ? 3.714 0.761 4.507 1.00 96.81 190 ALA A C 1
ATOM 1462 O O . ALA A 1 190 ? 3.027 1.084 5.480 1.00 96.81 190 ALA A O 1
ATOM 1463 N N . LYS A 1 191 ? 4.922 1.301 4.299 1.00 96.12 191 LYS A N 1
ATOM 1464 C CA . LYS A 1 191 ? 5.520 2.325 5.165 1.00 96.12 191 LYS A CA 1
ATOM 1465 C C . LYS A 1 191 ? 4.712 3.621 5.147 1.00 96.12 191 LYS A C 1
ATOM 1467 O O . LYS A 1 191 ? 4.467 4.186 6.213 1.00 96.12 191 LYS A O 1
ATOM 1472 N N . ARG A 1 192 ? 4.306 4.096 3.967 1.00 95.56 192 ARG A N 1
ATOM 1473 C CA . ARG A 1 192 ? 3.514 5.324 3.818 1.00 95.56 192 ARG A CA 1
ATOM 1474 C C . ARG A 1 192 ? 2.134 5.174 4.449 1.00 95.56 192 ARG A C 1
ATOM 1476 O O . ARG A 1 192 ? 1.745 6.040 5.226 1.00 95.56 192 ARG A O 1
ATOM 1483 N N . LEU A 1 193 ? 1.454 4.056 4.192 1.00 96.38 193 LEU A N 1
ATOM 1484 C CA . LEU A 1 193 ? 0.159 3.751 4.795 1.00 96.38 193 LEU A CA 1
ATOM 1485 C C . LEU A 1 193 ? 0.253 3.733 6.323 1.00 96.38 193 LEU A C 1
ATOM 1487 O O . LEU A 1 193 ? -0.563 4.358 6.995 1.00 96.38 193 LEU A O 1
ATOM 1491 N N . ARG A 1 194 ? 1.282 3.083 6.886 1.00 96.25 194 ARG A N 1
ATOM 1492 C CA . ARG A 1 194 ? 1.495 3.080 8.338 1.00 96.25 194 ARG A CA 1
ATOM 1493 C C . ARG A 1 194 ? 1.755 4.482 8.886 1.00 96.25 194 ARG A C 1
ATOM 1495 O O . ARG A 1 194 ? 1.194 4.836 9.914 1.00 96.25 194 ARG A O 1
ATOM 1502 N N . ALA A 1 195 ? 2.573 5.286 8.213 1.00 95.69 195 ALA A N 1
ATOM 1503 C CA . ALA A 1 195 ? 2.848 6.655 8.645 1.00 95.69 195 ALA A CA 1
ATOM 1504 C C . ALA A 1 195 ? 1.574 7.520 8.669 1.00 95.69 195 ALA A C 1
ATOM 1506 O O . ALA A 1 195 ? 1.345 8.252 9.633 1.00 95.69 195 ALA A O 1
ATOM 1507 N N . ASP A 1 196 ? 0.724 7.402 7.647 1.00 95.25 196 ASP A N 1
ATOM 1508 C CA . ASP A 1 196 ? -0.552 8.119 7.585 1.00 95.25 196 ASP A CA 1
ATOM 1509 C C . ASP A 1 196 ? -1.552 7.590 8.629 1.00 95.25 196 ASP A C 1
ATOM 1511 O O . ASP A 1 196 ? -2.258 8.381 9.260 1.00 95.25 196 ASP A O 1
ATOM 1515 N N . TRP A 1 197 ? -1.559 6.279 8.890 1.00 95.56 197 TRP A N 1
ATOM 1516 C CA . TRP A 1 197 ? -2.320 5.662 9.981 1.00 95.56 197 TRP A CA 1
ATOM 1517 C C . TRP A 1 197 ? -1.899 6.223 11.343 1.00 95.56 197 TRP A C 1
ATOM 1519 O O . TRP A 1 197 ? -2.744 6.652 12.125 1.00 95.56 197 TRP A O 1
ATOM 1529 N N . GLU A 1 198 ? -0.593 6.311 11.617 1.00 94.88 198 GLU A N 1
ATOM 1530 C CA . GLU A 1 198 ? -0.081 6.873 12.871 1.00 94.88 198 GLU A CA 1
ATOM 1531 C C . GLU A 1 198 ? -0.421 8.358 13.004 1.00 94.88 198 GLU A C 1
ATOM 1533 O O . GLU A 1 198 ? -0.742 8.833 14.094 1.00 94.88 198 GLU A O 1
ATOM 1538 N N . LYS A 1 199 ? -0.376 9.106 11.897 1.00 94.12 199 LYS A N 1
ATOM 1539 C CA . LYS A 1 199 ? -0.792 10.510 11.866 1.00 94.12 199 LYS A CA 1
ATOM 1540 C C . LYS A 1 199 ? -2.276 10.654 12.217 1.00 94.12 199 LYS A C 1
ATOM 1542 O O . LYS A 1 199 ? -2.612 11.508 13.035 1.00 94.12 199 LYS A O 1
ATOM 1547 N N . SER A 1 200 ? -3.135 9.809 11.647 1.00 93.94 200 SER A N 1
ATOM 1548 C CA . SER A 1 200 ? -4.566 9.748 11.972 1.00 93.94 200 SER A CA 1
ATOM 1549 C C . SER A 1 200 ? -4.794 9.393 13.445 1.00 93.94 200 SER A C 1
ATOM 1551 O O . SER A 1 200 ? -5.535 10.083 14.140 1.00 93.94 200 SER A O 1
ATOM 1553 N N . ALA A 1 201 ? -4.077 8.391 13.960 1.00 93.31 201 ALA A N 1
ATOM 1554 C CA . ALA A 1 201 ? -4.194 7.931 15.342 1.00 93.31 201 ALA A CA 1
ATOM 1555 C C . ALA A 1 201 ? -3.802 9.029 16.343 1.00 93.31 201 ALA A C 1
ATOM 1557 O O . ALA A 1 201 ? -4.517 9.280 17.312 1.00 93.31 201 ALA A O 1
ATOM 1558 N N . ARG A 1 202 ? -2.701 9.747 16.076 1.00 92.62 202 ARG A N 1
ATOM 1559 C CA . ARG A 1 202 ? -2.274 10.892 16.897 1.00 92.62 202 ARG A CA 1
ATOM 1560 C C . ARG A 1 202 ? -3.291 12.027 16.872 1.00 92.62 202 ARG A C 1
ATOM 1562 O O . ARG A 1 202 ? -3.552 12.612 17.917 1.00 92.62 202 ARG A O 1
ATOM 1569 N N . ALA A 1 203 ? -3.871 12.325 15.708 1.00 92.00 203 ALA A N 1
ATOM 1570 C CA . ALA A 1 203 ? -4.914 13.343 15.589 1.00 92.00 203 ALA A CA 1
ATOM 1571 C C . ALA A 1 203 ? -6.179 12.978 16.388 1.00 92.00 203 ALA A C 1
ATOM 1573 O O . ALA A 1 203 ? -6.841 13.866 16.914 1.00 92.00 203 ALA A O 1
ATOM 1574 N N . ALA A 1 204 ? -6.469 11.683 16.535 1.00 91.06 204 ALA A N 1
ATOM 1575 C CA . ALA A 1 204 ? -7.565 11.160 17.349 1.00 91.06 204 ALA A CA 1
ATOM 1576 C C . ALA A 1 204 ? -7.220 10.987 18.847 1.00 91.06 204 ALA A C 1
ATOM 1578 O O . ALA A 1 204 ? -8.052 10.511 19.616 1.00 91.06 204 ALA A O 1
ATOM 1579 N N . GLY A 1 205 ? -6.007 11.347 19.287 1.00 92.19 205 GLY A N 1
ATOM 1580 C CA . GLY A 1 205 ? -5.581 11.215 20.687 1.00 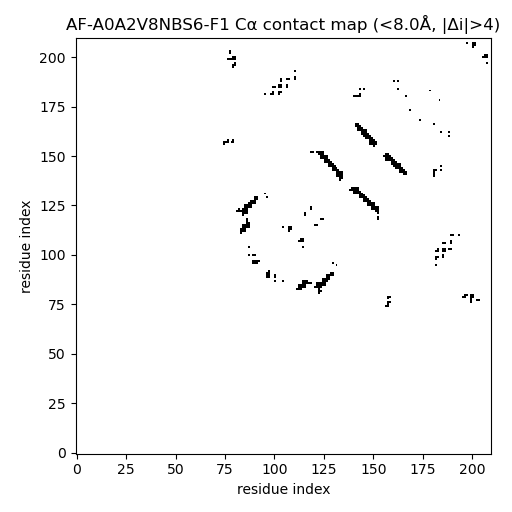92.19 205 GLY A CA 1
ATOM 1581 C C . GLY A 1 205 ? -5.179 9.796 21.114 1.00 92.19 205 GLY A C 1
ATOM 1582 O O . GLY A 1 205 ? -4.998 9.538 22.305 1.00 92.19 205 GLY A O 1
ATOM 1583 N N . VAL A 1 206 ? -4.999 8.869 20.169 1.00 90.25 206 VAL A N 1
ATOM 1584 C CA . VAL A 1 206 ? -4.566 7.495 20.453 1.00 90.25 206 VAL A CA 1
ATOM 1585 C C . VAL A 1 206 ? -3.072 7.481 20.794 1.00 90.25 206 VAL A C 1
ATOM 1587 O O . VAL A 1 206 ? -2.231 7.939 20.016 1.00 90.25 206 VAL A O 1
ATOM 1590 N N . LYS A 1 207 ? -2.716 6.920 21.957 1.00 87.38 207 LYS A N 1
ATOM 1591 C CA . LYS A 1 207 ? -1.313 6.688 22.333 1.00 87.38 207 LYS A CA 1
ATOM 1592 C C . LYS A 1 207 ? -0.754 5.511 21.536 1.00 87.38 207 LYS A C 1
ATOM 1594 O O . LYS A 1 207 ? -1.201 4.380 21.690 1.00 87.38 207 LYS A O 1
ATOM 1599 N N . ILE A 1 208 ? 0.238 5.787 20.695 1.00 85.19 208 ILE A N 1
ATOM 1600 C CA . ILE A 1 208 ? 0.934 4.771 19.903 1.00 85.19 208 ILE A CA 1
ATOM 1601 C C . ILE A 1 208 ? 2.127 4.283 20.721 1.00 85.19 208 ILE A C 1
ATOM 1603 O O . ILE A 1 208 ? 3.123 4.997 20.842 1.00 85.19 208 ILE A O 1
ATOM 1607 N N . ASN A 1 209 ? 2.019 3.084 21.287 1.00 74.38 209 ASN A N 1
ATOM 1608 C CA . ASN A 1 209 ? 3.168 2.414 21.885 1.00 74.38 209 ASN A CA 1
ATOM 1609 C C . ASN A 1 209 ? 4.039 1.868 20.747 1.00 74.38 209 ASN A C 1
ATOM 1611 O O . ASN A 1 209 ? 3.527 1.201 19.846 1.00 74.38 209 ASN A O 1
ATOM 1615 N N . LYS A 1 210 ? 5.317 2.252 20.752 1.00 61.38 210 LYS A N 1
ATOM 1616 C CA . LYS A 1 210 ? 6.322 1.808 19.781 1.0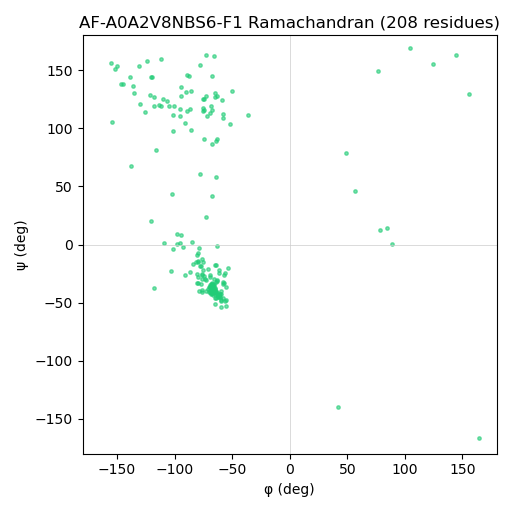0 61.38 210 LYS A CA 1
ATOM 1617 C C . LYS A 1 210 ? 6.930 0.480 20.189 1.00 61.38 210 LYS A C 1
ATOM 1619 O O . LYS A 1 210 ? 7.104 0.290 21.411 1.00 61.38 210 LYS A O 1
#

Secondary structure (DSSP, 8-state):
-HHHHHHHHHHHHHHHHHHHHHHHHHHTTS--TTHHHHHHHTHHHHHHHHHHHHHHHHHHHTS-------------GGGGGG--EEEE----SSHHHHHHHHHHHHHHHHTTPEEES-GGG-SEEEEEEEEEEE-GGG-SEEEEEEEEEEE-TTS-EEEEEEE-S------TTTTS----HHHHHHHHHHHHHHHHHHHHHHHTT-----

pLDDT: mean 74.89, std 19.97, range [37.31, 98.0]

Solvent-accessible surface area (backbone atoms only — not comparable to full-atom values): 12173 Å² total; per-residue (Å²): 116,72,70,57,56,54,50,53,54,56,51,53,56,55,52,57,53,53,52,54,51,53,55,52,55,59,55,68,72,61,83,55,83,74,63,60,63,66,58,65,68,62,60,66,67,55,58,61,52,54,52,54,53,53,52,54,54,55,57,62,69,68,55,78,84,79,72,73,71,71,77,75,73,86,45,50,48,74,54,39,47,73,55,47,31,34,10,76,52,78,30,50,92,48,75,64,28,54,53,31,50,57,44,28,50,54,35,29,44,76,67,72,35,45,76,41,98,44,62,92,77,22,54,23,38,39,39,48,45,59,45,77,43,68,32,73,95,77,62,59,71,56,33,54,32,38,40,39,36,31,20,34,80,88,65,50,59,39,45,71,51,76,49,68,63,72,77,75,82,87,55,102,71,65,81,80,68,84,70,51,59,56,55,50,49,23,44,50,50,34,52,49,54,46,52,53,24,51,53,18,26,50,75,69,70,50,84,81,84,128